Protein AF-A0A7Y5B6C2-F1 (afdb_monomer_lite)

Structure (mmCIF, N/CA/C/O backbone):
data_AF-A0A7Y5B6C2-F1
#
_entry.id   AF-A0A7Y5B6C2-F1
#
loop_
_atom_site.group_PDB
_atom_site.id
_atom_site.type_symbol
_atom_site.label_atom_id
_atom_site.label_alt_id
_atom_site.label_comp_id
_atom_site.label_asym_id
_atom_site.label_entity_id
_atom_site.label_seq_id
_atom_site.pdbx_PDB_ins_code
_atom_site.Cartn_x
_atom_site.Cartn_y
_atom_site.Cartn_z
_atom_site.occupancy
_atom_site.B_iso_or_equiv
_atom_site.auth_seq_id
_atom_site.auth_comp_id
_atom_site.auth_asym_id
_atom_site.auth_atom_id
_atom_site.pdbx_PDB_model_num
ATOM 1 N N . MET A 1 1 ? -5.531 -14.927 -23.555 1.00 46.81 1 MET A N 1
ATOM 2 C CA . MET A 1 1 ? -5.938 -14.048 -22.445 1.00 46.81 1 MET A CA 1
ATOM 3 C C . MET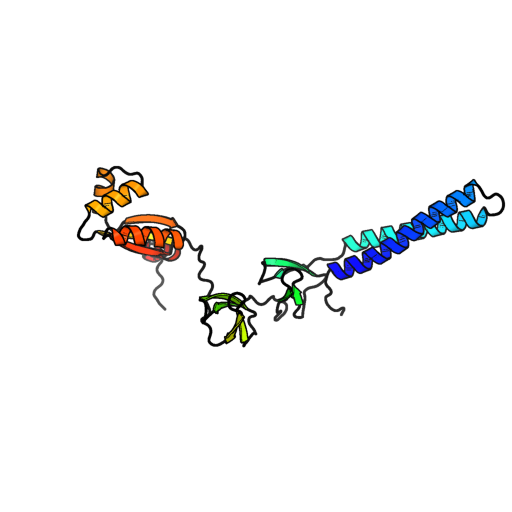 A 1 1 ? -4.711 -13.921 -21.582 1.00 46.81 1 MET A C 1
ATOM 5 O O . MET A 1 1 ? -4.338 -14.909 -20.960 1.00 46.81 1 MET A O 1
ATOM 9 N N . ASP A 1 2 ? -4.023 -12.792 -21.692 1.00 49.34 2 ASP A N 1
ATOM 10 C CA . ASP A 1 2 ? -2.792 -12.531 -20.950 1.00 49.34 2 ASP A CA 1
ATOM 11 C C . ASP A 1 2 ? -3.089 -12.562 -19.447 1.00 49.34 2 ASP A C 1
ATOM 13 O O . ASP A 1 2 ? -4.152 -12.113 -19.006 1.00 49.34 2 ASP A O 1
ATOM 17 N N . GLU A 1 3 ? -2.210 -13.190 -18.665 1.00 62.78 3 GLU A N 1
ATOM 18 C CA . GLU A 1 3 ? -2.360 -13.197 -17.211 1.00 62.78 3 GLU A CA 1
ATOM 19 C C . GLU A 1 3 ? -2.323 -11.750 -16.702 1.00 62.78 3 GLU A C 1
ATOM 21 O O . GLU A 1 3 ? -1.495 -10.974 -17.176 1.00 62.78 3 GLU A O 1
ATOM 26 N N . PRO A 1 4 ? -3.210 -11.358 -15.767 1.00 66.69 4 PRO A N 1
ATOM 27 C CA . PRO A 1 4 ? -3.235 -9.997 -15.250 1.00 66.69 4 PRO A CA 1
ATOM 28 C C . PRO A 1 4 ? -1.922 -9.719 -14.516 1.00 66.69 4 PRO A C 1
ATOM 30 O O . PRO A 1 4 ? -1.701 -10.182 -13.394 1.00 66.69 4 PRO A O 1
ATOM 33 N N . THR A 1 5 ? -1.034 -8.989 -15.176 1.00 74.62 5 THR A N 1
ATOM 34 C CA . THR A 1 5 ? 0.264 -8.596 -14.647 1.00 74.62 5 THR A CA 1
ATOM 35 C C . THR A 1 5 ? 0.172 -7.250 -13.937 1.00 74.62 5 THR A C 1
ATOM 37 O O . THR A 1 5 ? -0.689 -6.409 -14.203 1.00 74.62 5 THR A O 1
ATOM 40 N N . LYS A 1 6 ? 1.047 -7.056 -12.948 1.00 78.06 6 LYS A N 1
ATOM 41 C CA . LYS A 1 6 ? 1.148 -5.777 -12.243 1.00 78.06 6 LYS A CA 1
ATOM 42 C C . LYS A 1 6 ? 1.613 -4.709 -13.223 1.00 78.06 6 LYS A C 1
ATOM 44 O O . LYS A 1 6 ? 2.579 -4.929 -13.959 1.00 78.06 6 LYS A O 1
ATOM 49 N N . ARG A 1 7 ? 0.980 -3.535 -13.173 1.00 79.12 7 ARG A N 1
ATOM 50 C CA . ARG A 1 7 ? 1.342 -2.407 -14.038 1.00 79.12 7 ARG A CA 1
ATOM 51 C C . ARG A 1 7 ? 2.798 -1.994 -13.836 1.00 79.12 7 ARG A C 1
ATOM 53 O O . ARG A 1 7 ? 3.466 -1.675 -14.810 1.00 79.12 7 ARG A O 1
ATOM 60 N N . SER A 1 8 ? 3.300 -2.048 -12.601 1.00 78.50 8 SER A N 1
ATOM 61 C CA . SER A 1 8 ? 4.700 -1.746 -12.280 1.00 78.50 8 SER A CA 1
ATOM 62 C C . SER A 1 8 ? 5.678 -2.612 -13.077 1.00 78.50 8 SER A C 1
ATOM 64 O O . SER A 1 8 ? 6.567 -2.076 -13.728 1.00 78.50 8 SER A O 1
ATOM 66 N N . ASN A 1 9 ? 5.465 -3.929 -13.112 1.00 81.62 9 ASN A N 1
ATOM 67 C CA . ASN A 1 9 ? 6.360 -4.868 -13.792 1.00 81.62 9 ASN A CA 1
ATOM 68 C C . ASN A 1 9 ? 6.357 -4.663 -15.313 1.00 81.62 9 ASN A C 1
ATOM 70 O O . ASN A 1 9 ? 7.414 -4.661 -15.946 1.00 81.62 9 ASN A O 1
ATOM 74 N N . GLU A 1 10 ? 5.176 -4.469 -15.907 1.00 80.06 10 GLU A N 1
ATOM 75 C CA . GLU A 1 10 ? 5.065 -4.173 -17.341 1.00 80.06 10 GLU A CA 1
ATOM 76 C C . GLU A 1 10 ? 5.744 -2.845 -17.689 1.00 80.06 10 GLU A C 1
ATOM 78 O O . GLU A 1 10 ? 6.455 -2.739 -18.692 1.00 80.06 10 GLU A O 1
ATOM 83 N N . LEU A 1 11 ? 5.562 -1.835 -16.837 1.00 83.44 11 LEU A N 1
ATOM 84 C CA . LEU A 1 11 ? 6.115 -0.505 -17.039 1.00 83.44 11 LEU A CA 1
ATOM 85 C C . LEU A 1 11 ? 7.641 -0.505 -16.880 1.00 83.44 11 LEU A C 1
ATOM 87 O O . LEU A 1 11 ? 8.324 0.111 -17.694 1.00 83.44 11 LEU A O 1
ATOM 91 N N . GLU A 1 12 ? 8.195 -1.247 -15.919 1.00 85.19 12 GLU A N 1
ATOM 92 C CA . GLU A 1 12 ? 9.643 -1.449 -15.760 1.00 85.19 12 GLU A CA 1
ATOM 93 C C . GLU A 1 12 ? 10.260 -2.189 -16.955 1.00 85.19 12 GLU A C 1
ATOM 95 O O . GLU A 1 12 ? 11.306 -1.789 -17.485 1.00 85.19 12 GLU A O 1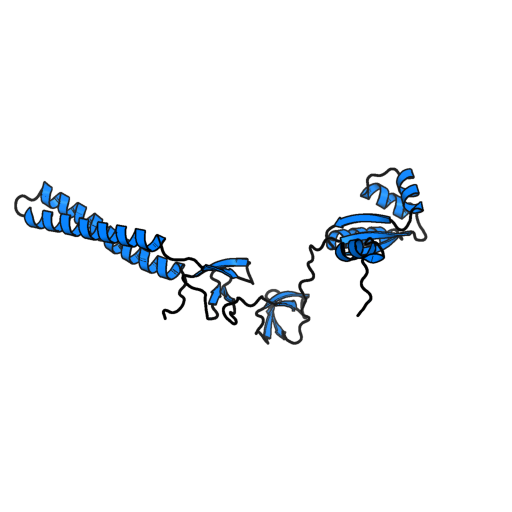
ATOM 100 N N . GLN A 1 13 ? 9.599 -3.243 -17.439 1.00 87.44 13 GLN A N 1
ATOM 101 C CA . GLN A 1 13 ? 10.078 -3.987 -18.602 1.00 87.44 13 GLN A CA 1
ATOM 102 C C . GLN A 1 13 ? 9.999 -3.147 -19.888 1.00 87.44 13 GLN A C 1
ATOM 104 O O . GLN A 1 13 ? 10.894 -3.223 -20.735 1.00 87.44 13 GLN A O 1
ATOM 109 N N . ALA A 1 14 ? 8.960 -2.325 -20.043 1.00 84.88 14 ALA A N 1
ATOM 110 C CA . ALA A 1 14 ? 8.845 -1.397 -21.163 1.00 84.88 14 ALA A CA 1
ATOM 111 C C . ALA A 1 14 ? 9.896 -0.277 -21.071 1.00 84.88 14 ALA A C 1
ATOM 113 O O . ALA A 1 14 ? 10.596 -0.006 -22.048 1.00 84.88 14 ALA A O 1
ATOM 114 N N . MET A 1 15 ? 10.066 0.329 -19.893 1.00 86.06 15 MET A N 1
ATOM 115 C CA . MET A 1 15 ? 11.025 1.414 -19.663 1.00 86.06 15 MET A CA 1
ATOM 116 C C . MET A 1 15 ? 12.469 0.967 -19.863 1.00 86.06 15 MET A C 1
ATOM 118 O O . MET A 1 15 ? 13.225 1.679 -20.517 1.00 86.06 15 MET A O 1
ATOM 122 N N . SER A 1 16 ? 12.860 -0.213 -19.374 1.00 90.56 16 SER A N 1
ATOM 123 C CA . SER A 1 16 ? 14.221 -0.733 -19.578 1.00 90.56 16 SER A CA 1
ATOM 124 C C . SER A 1 16 ? 14.557 -0.902 -21.064 1.00 90.56 16 SER A C 1
ATOM 126 O O . SER A 1 16 ? 15.624 -0.473 -21.506 1.00 90.56 16 SER A O 1
ATOM 128 N N . LYS A 1 17 ? 13.627 -1.435 -21.869 1.00 88.75 17 LYS A N 1
ATOM 129 C CA . LYS A 1 17 ? 13.795 -1.547 -23.329 1.00 88.75 17 LYS A CA 1
ATOM 130 C C . LYS A 1 17 ? 13.909 -0.176 -23.998 1.00 88.75 17 LYS A C 1
ATOM 132 O O . LYS A 1 17 ? 14.808 0.028 -24.812 1.00 88.75 17 LYS A O 1
ATOM 137 N N . ILE A 1 18 ? 13.032 0.765 -23.639 1.00 89.44 18 ILE A N 1
ATOM 138 C CA . ILE A 1 18 ? 13.048 2.137 -24.173 1.00 89.44 18 ILE A CA 1
ATOM 139 C C . ILE A 1 18 ? 14.365 2.836 -23.826 1.00 89.44 18 ILE A C 1
ATOM 141 O O . ILE A 1 18 ? 14.937 3.512 -24.677 1.00 89.44 18 ILE A O 1
ATOM 145 N N . LEU A 1 19 ? 14.877 2.648 -22.609 1.00 92.06 19 LEU A N 1
ATOM 146 C CA . LEU A 1 19 ? 16.095 3.300 -22.136 1.00 92.06 19 LEU A CA 1
ATOM 147 C C . LEU A 1 19 ? 17.343 2.755 -22.841 1.00 92.06 19 LEU A C 1
ATOM 149 O O . LEU A 1 19 ? 18.194 3.540 -23.255 1.00 92.06 19 LEU A O 1
ATOM 153 N N . VAL A 1 20 ? 17.424 1.438 -23.060 1.00 92.81 20 VAL A N 1
ATOM 154 C CA . VAL A 1 20 ? 18.526 0.822 -23.821 1.00 92.81 20 VAL A CA 1
ATOM 155 C C . VAL A 1 20 ? 18.508 1.274 -25.285 1.00 92.81 20 VAL A C 1
ATOM 157 O O . VAL A 1 20 ? 19.538 1.701 -25.808 1.00 92.81 20 VAL A O 1
ATOM 160 N N . VAL A 1 21 ? 17.344 1.235 -25.945 1.00 93.19 21 VAL A N 1
ATOM 161 C CA . VAL A 1 21 ? 17.217 1.634 -27.360 1.00 93.19 21 VAL A CA 1
ATOM 162 C C . VAL A 1 21 ? 17.415 3.142 -27.538 1.00 93.19 21 VAL A C 1
ATOM 164 O O . VAL A 1 21 ? 18.149 3.567 -28.429 1.00 93.19 21 VAL A O 1
ATOM 167 N N . GLY A 1 22 ? 16.814 3.955 -26.669 1.00 91.81 22 GLY A N 1
ATOM 168 C CA . GLY A 1 22 ? 16.938 5.411 -26.691 1.00 91.81 22 GLY A CA 1
ATOM 169 C C . GLY A 1 22 ? 18.361 5.876 -26.385 1.00 91.81 22 GLY A C 1
ATOM 170 O O . GLY A 1 22 ? 18.899 6.707 -27.115 1.00 91.81 22 GLY A O 1
ATOM 171 N N . GLY A 1 23 ? 19.007 5.294 -25.369 1.00 93.50 23 GLY A N 1
ATOM 172 C CA . GLY A 1 23 ? 20.406 5.575 -25.037 1.00 93.50 23 GLY A CA 1
ATOM 173 C C . GLY A 1 23 ? 21.361 5.209 -26.176 1.00 93.50 23 GLY A C 1
ATOM 174 O O . GLY A 1 23 ? 22.213 6.018 -26.549 1.00 93.50 23 GLY A O 1
ATOM 175 N N . GLY A 1 24 ? 21.167 4.038 -26.793 1.00 93.75 24 GLY A N 1
ATOM 176 C CA . GLY A 1 24 ? 21.910 3.635 -27.991 1.00 93.75 24 GLY A CA 1
ATOM 177 C C . GLY A 1 24 ? 21.689 4.583 -29.175 1.00 93.75 24 GLY A C 1
ATOM 178 O O . GLY A 1 24 ? 22.647 4.941 -29.861 1.00 93.75 24 GLY A O 1
ATOM 179 N N . GLY A 1 25 ? 20.455 5.052 -29.379 1.00 93.62 25 GLY A N 1
ATOM 180 C CA . GLY A 1 25 ? 20.112 6.025 -30.420 1.00 93.62 25 GLY A CA 1
ATOM 181 C C . GLY A 1 25 ? 20.806 7.377 -30.237 1.00 93.62 25 GLY A C 1
ATOM 182 O O . GLY A 1 25 ? 21.392 7.895 -31.187 1.00 93.62 25 GLY A O 1
ATOM 183 N N . VAL A 1 26 ? 20.814 7.923 -29.015 1.00 95.81 26 VAL A N 1
ATOM 184 C CA . VAL A 1 26 ? 21.513 9.183 -28.687 1.00 95.81 26 VAL A CA 1
ATOM 185 C C . VAL A 1 26 ? 23.019 9.054 -28.921 1.00 95.81 26 VAL A C 1
ATOM 187 O O . VAL A 1 26 ? 23.625 9.932 -29.537 1.00 95.81 26 VAL A O 1
ATOM 190 N N . LEU A 1 27 ? 23.623 7.948 -28.477 1.00 96.38 27 LEU A N 1
ATOM 191 C CA . LEU A 1 27 ? 25.047 7.691 -28.691 1.00 96.38 27 LEU A CA 1
ATOM 192 C C . LEU A 1 27 ? 25.375 7.557 -30.186 1.00 96.38 27 LEU A C 1
ATOM 194 O O . LEU A 1 27 ? 26.357 8.132 -30.657 1.00 96.38 27 LEU A O 1
ATOM 198 N N . GLY A 1 28 ? 24.530 6.847 -30.937 1.00 94.62 28 GLY A N 1
ATOM 199 C CA . GLY A 1 28 ? 24.652 6.703 -32.387 1.00 94.62 28 GLY A CA 1
ATOM 200 C C . GLY A 1 28 ? 24.561 8.040 -33.124 1.00 94.62 28 GLY A C 1
ATOM 201 O O . GLY A 1 28 ? 25.392 8.310 -33.990 1.00 94.62 28 GLY A O 1
ATOM 202 N N . LEU A 1 29 ? 23.623 8.913 -32.737 1.00 95.62 29 LEU A N 1
ATOM 203 C CA . LEU A 1 29 ? 23.524 10.274 -33.273 1.00 95.62 29 LEU A CA 1
ATOM 204 C C . LEU A 1 29 ? 24.780 11.097 -32.987 1.00 95.62 29 LEU A C 1
ATOM 206 O O . LEU A 1 29 ? 25.281 11.780 -33.879 1.00 95.62 29 LEU A O 1
ATOM 210 N N . PHE A 1 30 ? 25.296 11.028 -31.760 1.00 96.44 30 PHE A N 1
ATOM 211 C CA . PHE A 1 30 ? 26.480 11.780 -31.354 1.00 96.44 30 PHE A CA 1
ATOM 212 C C . PHE A 1 30 ? 27.737 11.336 -32.115 1.00 96.44 30 PHE A C 1
ATOM 214 O O . PHE A 1 30 ? 28.461 12.169 -32.665 1.00 96.44 30 PHE A O 1
ATOM 221 N N . LEU A 1 31 ? 27.971 10.023 -32.205 1.00 95.38 31 LEU A N 1
ATOM 222 C CA . LEU A 1 31 ? 29.089 9.459 -32.964 1.00 95.38 31 LEU A CA 1
ATOM 223 C C . LEU A 1 31 ? 28.940 9.722 -34.466 1.00 95.38 31 LEU A C 1
ATOM 225 O O . LEU A 1 31 ? 29.905 10.127 -35.111 1.00 95.38 31 LEU A O 1
ATOM 229 N N . GLY A 1 32 ? 27.735 9.554 -35.015 1.00 94.44 32 GLY A N 1
ATOM 230 C CA . GLY A 1 32 ? 27.438 9.869 -36.411 1.00 94.44 32 GLY A CA 1
ATOM 231 C C . GLY A 1 32 ? 27.728 11.334 -36.741 1.00 94.44 32 GLY A C 1
ATOM 232 O O . GLY A 1 32 ? 28.403 11.619 -37.728 1.00 94.44 32 GLY A O 1
ATOM 233 N N . TRP A 1 33 ? 27.307 12.261 -35.875 1.00 95.75 33 TRP A N 1
ATOM 234 C CA . TRP A 1 33 ? 27.585 13.690 -36.027 1.00 95.75 33 TRP A CA 1
ATOM 235 C C . TRP A 1 33 ? 29.088 14.008 -35.992 1.00 95.75 33 TRP A C 1
ATOM 237 O O . TRP A 1 33 ? 29.570 14.769 -36.833 1.00 95.75 33 TRP A O 1
ATOM 247 N N . LEU A 1 34 ? 29.848 13.392 -35.077 1.00 95.00 34 LEU A N 1
ATOM 248 C CA . LEU A 1 34 ? 31.309 13.535 -35.031 1.00 95.00 34 LEU A CA 1
ATOM 249 C C . LEU A 1 34 ? 31.973 13.031 -36.318 1.00 95.00 34 LEU A C 1
ATOM 251 O O . LEU A 1 34 ? 32.826 13.723 -36.874 1.00 95.00 34 LEU A O 1
ATOM 255 N N . VAL A 1 35 ? 31.567 11.862 -36.820 1.00 94.69 35 VAL A N 1
ATOM 256 C CA . VAL A 1 35 ? 32.118 11.292 -38.059 1.00 94.69 35 VAL A CA 1
ATOM 257 C C . VAL A 1 35 ? 31.812 12.184 -39.261 1.00 94.69 35 VAL A C 1
ATOM 259 O O . VAL A 1 35 ? 32.707 12.428 -40.062 1.00 94.69 35 VAL A O 1
ATOM 262 N N . VAL A 1 36 ? 30.597 12.731 -39.372 1.00 93.44 36 VAL A N 1
ATOM 263 C CA . VAL A 1 36 ? 30.242 13.659 -40.465 1.00 93.44 36 VAL A CA 1
ATOM 264 C C . VAL A 1 36 ? 31.061 14.951 -40.401 1.00 93.44 36 VAL A C 1
ATOM 266 O O . VAL A 1 36 ? 31.406 15.505 -41.441 1.00 93.44 36 VAL A O 1
ATOM 269 N N . LYS A 1 37 ? 31.379 15.441 -39.198 1.00 94.56 37 LYS A N 1
ATOM 270 C CA . LYS A 1 37 ? 32.101 16.707 -39.019 1.00 94.56 37 LYS A CA 1
ATOM 271 C C . LYS A 1 37 ? 33.615 16.588 -39.223 1.00 94.56 37 LYS A C 1
ATOM 273 O O . LYS A 1 37 ? 34.228 17.546 -39.682 1.00 94.56 37 LYS A O 1
ATOM 278 N N . TYR A 1 38 ? 34.213 15.459 -38.842 1.00 93.94 38 TYR A N 1
ATOM 279 C CA . TYR A 1 38 ? 35.673 15.288 -38.807 1.00 93.94 38 TYR A CA 1
ATOM 280 C C . TYR A 1 38 ? 36.212 14.228 -39.783 1.00 93.94 38 TYR A C 1
ATOM 282 O O . TYR A 1 38 ? 37.424 14.130 -39.953 1.00 93.94 38 TYR A O 1
ATOM 290 N N . GLY A 1 39 ? 35.353 13.417 -40.406 1.00 88.38 39 GLY A N 1
ATOM 291 C CA . GLY A 1 39 ? 35.757 12.301 -41.260 1.00 88.38 39 GLY A CA 1
ATOM 292 C C . GLY A 1 39 ? 35.474 12.535 -42.741 1.00 88.38 39 GLY A C 1
ATOM 293 O O . GLY A 1 39 ? 34.413 12.145 -43.221 1.00 88.38 39 GLY A O 1
ATOM 294 N N . ASP A 1 40 ? 36.455 13.056 -43.483 1.00 85.12 40 ASP A N 1
ATOM 295 C CA . ASP A 1 40 ? 36.354 13.242 -44.945 1.00 85.12 40 ASP A CA 1
ATOM 296 C C . ASP A 1 40 ? 36.136 11.915 -45.695 1.00 85.12 40 ASP A C 1
ATOM 298 O O . ASP A 1 40 ? 35.353 11.839 -46.636 1.00 85.12 40 ASP A O 1
ATOM 302 N N . TRP A 1 41 ? 36.783 10.830 -45.256 1.00 89.19 41 TRP A N 1
ATOM 303 C CA . TRP A 1 41 ? 36.708 9.530 -45.941 1.00 89.19 41 TRP A CA 1
ATOM 304 C C . TRP A 1 41 ? 35.474 8.691 -45.547 1.00 89.19 41 TRP A C 1
ATOM 306 O O . TRP A 1 41 ? 35.071 7.786 -46.275 1.00 89.19 41 TRP A O 1
ATOM 316 N N . PHE A 1 42 ? 34.843 8.971 -44.400 1.00 91.56 42 PHE A N 1
ATOM 317 C CA . PHE A 1 42 ? 33.774 8.132 -43.824 1.00 91.56 42 PHE A CA 1
ATOM 318 C C . PHE A 1 42 ? 32.396 8.805 -43.793 1.00 91.56 42 PHE A C 1
ATOM 320 O O . PHE A 1 42 ? 31.499 8.369 -43.065 1.00 91.56 42 PHE A O 1
ATOM 327 N N . GLN A 1 43 ? 32.191 9.834 -44.614 1.00 90.56 43 GLN A N 1
ATOM 328 C CA . GLN A 1 43 ? 30.972 10.644 -44.604 1.00 90.56 43 GLN A CA 1
ATOM 329 C C . G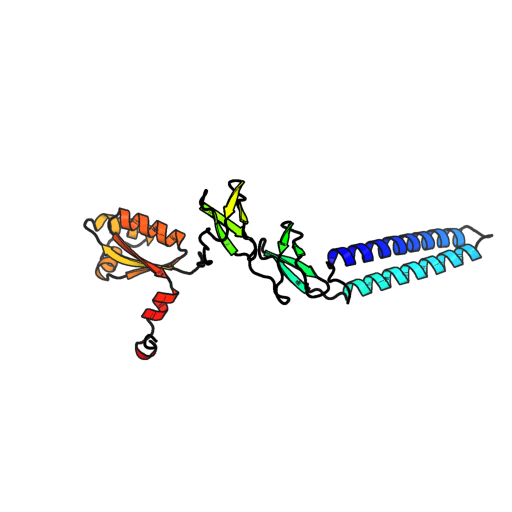LN A 1 43 ? 29.683 9.817 -44.790 1.00 90.56 43 GLN A C 1
ATOM 331 O O . GLN A 1 43 ? 28.682 10.066 -44.115 1.00 90.56 43 GLN A O 1
ATOM 336 N N . HIS A 1 44 ? 29.705 8.787 -45.645 1.00 92.94 44 HIS A N 1
ATOM 337 C CA . HIS A 1 44 ? 28.551 7.902 -45.862 1.00 92.94 44 HIS A CA 1
ATOM 338 C C . HIS A 1 44 ? 28.187 7.074 -44.620 1.00 92.94 44 HIS A C 1
ATOM 340 O O . HIS A 1 44 ? 27.007 6.916 -44.307 1.00 92.94 44 HIS A O 1
ATOM 346 N N . ILE A 1 45 ? 29.188 6.583 -43.882 1.00 93.25 45 ILE A N 1
ATOM 347 C CA . ILE A 1 45 ? 28.976 5.828 -42.637 1.00 93.25 45 ILE A CA 1
ATOM 348 C C . ILE A 1 45 ? 28.412 6.754 -41.554 1.00 93.25 45 ILE A C 1
ATOM 350 O O . ILE A 1 45 ? 27.503 6.362 -40.822 1.00 93.25 45 ILE A O 1
ATOM 354 N N . GLY A 1 46 ? 28.895 8.000 -41.497 1.00 93.06 46 GLY A N 1
ATOM 355 C CA . GLY A 1 46 ? 28.369 9.023 -40.595 1.00 93.06 46 GLY A CA 1
ATOM 356 C C . GLY A 1 46 ? 26.874 9.278 -40.805 1.00 93.06 46 GLY A C 1
ATOM 357 O O . GLY A 1 46 ? 26.103 9.227 -39.848 1.00 93.06 46 GLY A O 1
ATOM 358 N N . TRP A 1 47 ? 26.435 9.461 -42.055 1.00 94.19 47 TRP A N 1
ATOM 359 C CA . TRP A 1 47 ? 25.011 9.638 -42.372 1.00 94.19 47 TRP A CA 1
ATOM 360 C C . TRP A 1 47 ? 24.149 8.421 -42.015 1.00 94.19 47 TRP A C 1
ATOM 362 O O . TRP A 1 47 ? 23.054 8.596 -41.480 1.00 94.19 47 TRP A O 1
ATOM 372 N N . LEU A 1 48 ? 24.637 7.196 -42.246 1.00 95.31 48 LEU A N 1
ATOM 373 C CA . LEU A 1 48 ? 23.925 5.976 -41.839 1.00 95.31 48 LEU A CA 1
ATOM 374 C C . LEU A 1 48 ? 23.736 5.902 -40.318 1.00 95.31 48 LEU A C 1
ATOM 376 O O . LEU A 1 48 ? 22.647 5.564 -39.853 1.00 95.31 48 LEU A O 1
ATOM 380 N N . LEU A 1 49 ? 24.762 6.267 -39.544 1.00 94.06 49 LEU A N 1
ATOM 381 C CA . LEU A 1 49 ? 24.690 6.343 -38.081 1.00 94.06 49 LEU A CA 1
ATOM 382 C C . LEU A 1 49 ? 23.693 7.401 -37.602 1.00 94.06 49 LEU A C 1
ATOM 384 O O . LEU A 1 49 ? 22.926 7.137 -36.677 1.00 94.06 49 LEU A O 1
ATOM 388 N N . VAL A 1 50 ? 23.660 8.570 -38.247 1.00 95.12 50 VAL A N 1
ATOM 389 C CA . VAL A 1 50 ? 22.705 9.635 -37.909 1.00 95.12 50 VAL A CA 1
ATOM 390 C C . VAL A 1 50 ? 21.266 9.197 -38.199 1.00 95.12 50 VAL A C 1
ATOM 392 O O . VAL A 1 50 ? 20.389 9.347 -37.351 1.00 95.12 50 VAL A O 1
ATOM 395 N N . ILE A 1 51 ? 21.004 8.602 -39.364 1.00 95.75 51 ILE A N 1
ATOM 396 C CA . ILE A 1 51 ? 19.656 8.125 -39.711 1.00 95.75 51 ILE A CA 1
ATOM 397 C C . ILE A 1 51 ? 19.235 6.979 -38.782 1.00 95.75 51 ILE A C 1
ATOM 399 O O . ILE A 1 51 ? 18.124 6.997 -38.248 1.00 95.75 51 ILE A O 1
ATOM 403 N N . GLY A 1 52 ? 20.127 6.015 -38.537 1.00 95.12 52 GLY A N 1
ATOM 404 C CA . GLY A 1 52 ? 19.867 4.892 -37.635 1.00 95.12 52 GLY A CA 1
ATOM 405 C C . GLY A 1 52 ? 19.609 5.339 -36.194 1.00 95.12 52 GLY A C 1
ATOM 406 O O . GLY A 1 52 ? 18.636 4.905 -35.578 1.00 95.12 52 GLY A O 1
ATOM 407 N N . GLY A 1 53 ? 20.427 6.260 -35.676 1.00 94.25 53 GLY A N 1
ATOM 408 C CA . GLY A 1 53 ? 20.244 6.845 -34.348 1.00 94.25 53 GLY A CA 1
ATOM 409 C C . GLY A 1 53 ? 18.936 7.630 -34.230 1.00 94.25 53 GLY A C 1
ATOM 410 O O . GLY A 1 53 ? 18.217 7.482 -33.242 1.00 94.25 53 GLY A O 1
ATOM 411 N N . GLY A 1 54 ? 18.580 8.399 -35.264 1.00 95.88 54 GLY A N 1
ATOM 412 C CA . GLY A 1 54 ? 17.319 9.139 -35.326 1.00 95.88 54 GLY A CA 1
ATOM 413 C C . GLY A 1 54 ? 16.095 8.222 -35.332 1.00 95.88 54 GLY A C 1
ATOM 414 O O . GLY A 1 54 ? 15.151 8.452 -34.575 1.00 95.88 54 GLY A O 1
ATOM 415 N N . ALA A 1 55 ? 16.125 7.145 -36.121 1.00 95.94 55 ALA A N 1
ATOM 416 C CA . ALA A 1 55 ? 15.055 6.149 -36.154 1.00 95.94 55 ALA A CA 1
ATOM 417 C C . ALA A 1 55 ? 14.885 5.433 -34.800 1.00 95.94 55 ALA A C 1
ATOM 419 O O . ALA A 1 55 ? 13.758 5.272 -34.328 1.00 95.94 55 ALA A O 1
ATOM 420 N N . ALA A 1 56 ? 15.988 5.062 -34.140 1.00 94.06 56 ALA A N 1
ATOM 421 C CA . ALA A 1 56 ? 15.954 4.447 -32.811 1.00 94.06 56 ALA A CA 1
ATOM 422 C C . ALA A 1 56 ? 15.356 5.387 -31.748 1.00 94.06 56 ALA A C 1
ATOM 424 O O . ALA A 1 56 ? 14.553 4.956 -30.918 1.00 94.06 56 ALA A O 1
ATOM 425 N N . LEU A 1 57 ? 15.690 6.679 -31.800 1.00 93.81 57 LEU A N 1
ATOM 426 C CA . LEU A 1 57 ? 15.118 7.695 -30.913 1.00 93.81 57 LEU A CA 1
ATOM 427 C C . LEU A 1 57 ? 13.620 7.898 -31.148 1.00 93.81 57 LEU A C 1
ATOM 429 O O . LEU A 1 57 ? 12.855 7.929 -30.187 1.00 93.81 57 LEU A O 1
ATOM 433 N N . LEU A 1 58 ? 13.189 7.990 -32.409 1.00 94.88 58 LEU A N 1
ATOM 434 C CA . LEU A 1 58 ? 11.766 8.081 -32.751 1.00 94.88 58 LEU A CA 1
ATOM 435 C C . LEU A 1 58 ? 10.988 6.864 -32.240 1.00 94.88 58 LEU A C 1
ATOM 437 O O . LEU A 1 58 ? 9.909 7.027 -31.671 1.00 94.88 58 LEU A O 1
ATOM 441 N N . TYR A 1 59 ? 11.553 5.662 -32.375 1.00 93.88 59 TYR A N 1
ATOM 442 C CA . TYR A 1 59 ? 10.955 4.440 -31.838 1.00 93.88 59 TYR A CA 1
ATOM 443 C C . TYR A 1 59 ? 10.854 4.466 -30.304 1.00 93.88 59 TYR A C 1
ATOM 445 O O . TYR A 1 59 ? 9.811 4.122 -29.746 1.00 93.88 59 TYR A O 1
ATOM 453 N N . ALA A 1 60 ? 11.899 4.929 -29.611 1.00 91.06 60 ALA A N 1
ATOM 454 C CA . ALA A 1 60 ? 11.889 5.077 -28.156 1.00 91.06 60 ALA A CA 1
ATOM 455 C C . ALA A 1 60 ? 10.826 6.090 -27.682 1.00 91.06 60 ALA A C 1
ATOM 457 O O . ALA A 1 60 ? 10.095 5.815 -26.728 1.00 91.06 60 ALA A O 1
ATOM 458 N N . ILE A 1 61 ? 10.689 7.226 -28.377 1.00 92.38 61 ILE A N 1
ATOM 459 C CA . ILE A 1 61 ? 9.658 8.239 -28.095 1.00 92.38 61 ILE A CA 1
ATOM 460 C C . ILE A 1 61 ? 8.259 7.660 -28.321 1.00 92.38 61 ILE A C 1
ATOM 462 O O . ILE A 1 61 ? 7.383 7.830 -27.475 1.00 92.38 61 ILE A O 1
ATOM 466 N N . TYR A 1 62 ? 8.048 6.949 -29.429 1.00 93.94 62 TYR A N 1
ATOM 467 C CA . TYR A 1 62 ? 6.772 6.298 -29.718 1.00 93.94 62 TYR A CA 1
ATOM 468 C C . TYR A 1 62 ? 6.390 5.291 -28.621 1.00 93.94 62 TYR A C 1
ATOM 470 O O . TYR A 1 62 ? 5.280 5.352 -28.089 1.00 93.94 62 TYR A O 1
ATOM 478 N N . GLY A 1 63 ? 7.333 4.439 -28.204 1.00 89.31 63 GLY A N 1
ATOM 479 C CA . GLY A 1 63 ? 7.126 3.506 -27.095 1.00 89.31 63 GLY A CA 1
ATOM 480 C C . GLY A 1 63 ? 6.781 4.211 -25.779 1.00 89.31 63 GLY A C 1
ATOM 481 O O . GLY A 1 63 ? 5.875 3.777 -25.070 1.00 89.31 63 GLY A O 1
ATOM 482 N N . TYR A 1 64 ? 7.436 5.336 -25.476 1.00 88.88 64 TYR A N 1
ATOM 483 C CA . TYR A 1 64 ? 7.134 6.142 -24.287 1.00 88.88 64 TYR A CA 1
ATOM 484 C C . TYR A 1 64 ? 5.734 6.775 -24.329 1.00 88.88 64 TYR A C 1
ATOM 486 O O . TYR A 1 64 ? 5.061 6.885 -23.307 1.00 88.88 64 TYR A O 1
ATOM 494 N N . LEU A 1 65 ? 5.259 7.192 -25.502 1.00 90.88 65 LEU A N 1
ATOM 495 C CA . LEU A 1 65 ? 3.893 7.700 -25.634 1.00 90.88 65 LEU A CA 1
ATOM 496 C C . LEU A 1 65 ? 2.863 6.585 -25.425 1.00 90.88 65 LEU A C 1
ATOM 498 O O . LEU A 1 65 ? 1.825 6.819 -24.807 1.00 90.88 65 LEU A O 1
ATOM 502 N N . GLN A 1 66 ? 3.168 5.368 -25.872 1.00 88.25 66 GLN A N 1
ATOM 503 C CA . GLN A 1 66 ? 2.273 4.223 -25.733 1.00 88.25 66 GLN A CA 1
ATOM 504 C C . GLN A 1 66 ? 2.173 3.698 -24.290 1.00 88.25 66 GLN A C 1
ATOM 506 O O . GLN A 1 66 ? 1.117 3.206 -23.896 1.00 88.25 66 GLN A O 1
ATOM 511 N N . THR A 1 67 ? 3.200 3.869 -23.448 1.00 82.62 67 THR A N 1
ATOM 512 C CA . THR A 1 67 ? 3.094 3.502 -22.019 1.00 82.62 67 THR A CA 1
ATOM 513 C C . THR A 1 67 ? 2.104 4.381 -21.253 1.00 82.62 67 THR A C 1
ATOM 515 O O . THR A 1 67 ? 1.543 3.946 -20.245 1.00 82.62 67 THR A O 1
ATOM 518 N N . ARG A 1 68 ? 1.816 5.595 -21.741 1.00 80.06 68 ARG A N 1
ATOM 519 C CA . ARG A 1 68 ? 0.802 6.473 -21.139 1.00 80.06 68 ARG A CA 1
ATOM 520 C C . ARG A 1 68 ? -0.631 6.005 -21.375 1.00 80.06 68 ARG A C 1
ATOM 522 O O . ARG A 1 68 ? -1.500 6.386 -20.600 1.00 80.06 68 ARG A O 1
ATOM 529 N N . SER A 1 69 ? -0.889 5.195 -22.402 1.00 81.38 69 SER A N 1
ATOM 530 C CA . SER A 1 69 ? -2.240 4.705 -22.707 1.00 81.38 69 SER A CA 1
ATOM 531 C C . SER A 1 69 ? -2.575 3.364 -22.048 1.00 81.38 69 SER A C 1
ATOM 533 O O . SER A 1 69 ? -3.589 2.762 -22.393 1.00 81.38 69 SER A O 1
ATOM 535 N N . ILE A 1 70 ? -1.738 2.867 -21.133 1.00 78.88 70 ILE A N 1
ATOM 536 C CA . ILE A 1 70 ? -2.008 1.618 -20.414 1.00 78.88 70 ILE A CA 1
ATOM 537 C C . ILE A 1 70 ? -3.109 1.878 -19.368 1.00 78.88 70 ILE A C 1
ATOM 539 O O . ILE A 1 70 ? -2.906 2.728 -18.494 1.00 78.88 70 ILE A O 1
ATOM 543 N N . PRO A 1 71 ? -4.259 1.179 -19.432 1.00 79.94 71 PRO A N 1
ATOM 544 C CA . PRO A 1 71 ? -5.332 1.333 -18.456 1.00 79.94 71 PRO A CA 1
ATOM 545 C C . PRO A 1 71 ? -4.864 0.908 -17.059 1.00 79.94 71 PRO A C 1
ATOM 547 O O . PRO A 1 71 ? -4.102 -0.044 -16.909 1.00 79.94 71 PRO A O 1
ATOM 550 N N . SER A 1 72 ? -5.323 1.626 -16.033 1.00 81.50 72 SER A N 1
ATOM 551 C CA . SER A 1 72 ? -4.999 1.352 -14.632 1.00 81.50 72 SER A CA 1
ATOM 552 C C . SER A 1 72 ? -6.263 1.025 -13.847 1.00 81.50 72 SER A C 1
ATOM 554 O O . SER A 1 72 ? -7.178 1.847 -13.766 1.00 81.50 72 SER A O 1
ATOM 556 N N . PHE A 1 73 ? -6.288 -0.152 -13.233 1.00 85.19 73 PHE A N 1
ATOM 557 C CA . PHE A 1 73 ? -7.328 -0.602 -12.318 1.00 85.19 73 PHE A CA 1
ATOM 558 C C . PHE A 1 73 ? -6.748 -0.624 -10.897 1.00 85.19 73 PHE A C 1
ATOM 560 O O . PHE A 1 73 ? -5.984 -1.539 -10.575 1.00 85.19 73 PHE A O 1
ATOM 567 N N . PRO A 1 74 ? -7.044 0.388 -10.060 1.00 85.62 74 PRO A N 1
ATOM 568 C CA . PRO A 1 74 ? -6.581 0.411 -8.681 1.00 85.62 74 PRO A CA 1
ATOM 569 C C . PRO A 1 74 ? -7.376 -0.592 -7.841 1.00 85.62 74 PRO A C 1
ATOM 571 O O . PRO A 1 74 ? -8.605 -0.655 -7.909 1.00 85.62 74 PRO A O 1
ATOM 574 N N . VAL A 1 75 ? -6.662 -1.379 -7.042 1.00 88.56 75 VAL A N 1
ATOM 575 C CA . VAL A 1 75 ? -7.227 -2.344 -6.100 1.00 88.56 75 VAL A CA 1
ATOM 576 C C . VAL A 1 75 ? -6.670 -2.056 -4.711 1.00 88.56 75 VAL A C 1
ATOM 578 O O . VAL A 1 75 ? -5.464 -2.183 -4.483 1.00 88.56 75 VAL A O 1
ATOM 581 N N . THR A 1 76 ? -7.551 -1.691 -3.779 1.00 88.75 76 THR A N 1
ATOM 582 C CA . THR A 1 76 ? -7.190 -1.382 -2.391 1.00 88.75 76 THR A CA 1
ATOM 583 C C . THR A 1 76 ? -6.951 -2.659 -1.591 1.00 88.75 76 THR A C 1
ATOM 585 O O . THR A 1 76 ? -7.781 -3.571 -1.564 1.00 88.75 76 THR A O 1
ATOM 588 N N . CYS A 1 77 ? -5.808 -2.737 -0.911 1.00 89.12 77 CYS A N 1
ATOM 589 C CA . CYS A 1 77 ? -5.475 -3.872 -0.059 1.00 89.12 77 CYS A CA 1
ATOM 590 C C . CYS A 1 77 ? -6.254 -3.823 1.274 1.00 89.12 77 CYS A C 1
ATOM 592 O O . CYS A 1 77 ? -6.089 -2.860 2.022 1.00 89.12 77 CYS A O 1
ATOM 594 N N . PRO A 1 78 ? -6.997 -4.877 1.669 1.00 87.56 78 PRO A N 1
ATOM 595 C CA . PRO A 1 78 ? -7.811 -4.877 2.894 1.00 87.56 78 PRO A CA 1
ATOM 596 C C . PRO A 1 78 ? -6.982 -4.944 4.190 1.00 87.56 78 PRO A C 1
ATOM 598 O O . PRO A 1 78 ? -7.511 -4.808 5.293 1.00 87.56 78 PRO A O 1
ATOM 601 N N . TYR A 1 79 ? -5.673 -5.194 4.085 1.00 87.62 79 TYR A N 1
ATOM 602 C CA . TYR A 1 79 ? -4.787 -5.288 5.244 1.00 87.62 79 TYR A CA 1
ATOM 603 C C . TYR A 1 79 ? -4.133 -3.947 5.584 1.00 87.62 79 TYR A C 1
ATOM 605 O O . TYR A 1 79 ? -4.177 -3.540 6.746 1.00 87.62 79 TYR A O 1
ATOM 613 N N . CYS A 1 80 ? -3.533 -3.281 4.589 1.00 86.88 80 CYS A N 1
ATOM 614 C C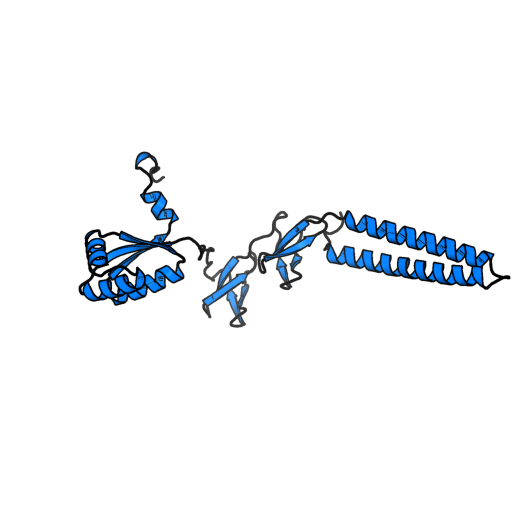A . CYS A 1 80 ? -2.776 -2.035 4.762 1.00 86.88 80 CYS A CA 1
ATOM 615 C C . CYS A 1 80 ? -3.471 -0.786 4.201 1.00 86.88 80 CYS A C 1
ATOM 617 O O . CYS A 1 80 ? -2.960 0.310 4.410 1.00 86.88 80 CYS A O 1
ATOM 619 N N . ASN A 1 81 ? -4.613 -0.934 3.519 1.00 87.56 81 ASN A N 1
ATOM 620 C CA . ASN A 1 81 ? -5.354 0.142 2.849 1.00 87.56 81 ASN A CA 1
ATOM 621 C C . ASN A 1 81 ? -4.533 0.928 1.811 1.00 87.56 81 ASN A C 1
ATOM 623 O O . ASN A 1 81 ? -4.848 2.077 1.525 1.00 87.56 81 ASN A O 1
ATOM 627 N N . GLN A 1 82 ? -3.478 0.323 1.262 1.00 88.00 82 GLN A N 1
ATOM 628 C CA . GLN A 1 82 ? -2.716 0.899 0.155 1.00 88.00 82 GLN A CA 1
ATOM 629 C C . GLN A 1 82 ? -3.191 0.312 -1.174 1.00 88.00 82 GLN A C 1
ATOM 631 O O . GLN A 1 82 ? -3.575 -0.863 -1.241 1.00 88.00 82 GLN A O 1
ATOM 636 N N . ASP A 1 83 ? -3.169 1.138 -2.214 1.00 86.75 83 ASP A N 1
ATOM 637 C CA . ASP A 1 83 ? -3.660 0.783 -3.539 1.00 86.75 83 ASP A CA 1
ATOM 638 C C . ASP A 1 83 ? -2.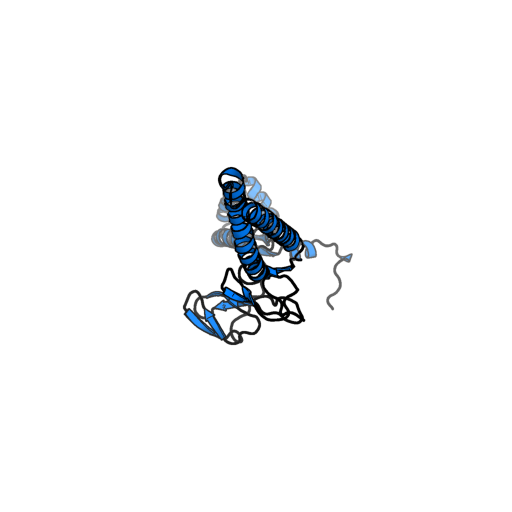569 0.116 -4.373 1.00 86.75 83 ASP A C 1
ATOM 640 O O . ASP A 1 83 ? -1.415 0.534 -4.395 1.00 86.75 83 ASP A O 1
ATOM 644 N N . THR A 1 84 ? -2.960 -0.935 -5.085 1.00 86.50 84 THR A N 1
ATOM 645 C CA . THR A 1 84 ? -2.115 -1.639 -6.053 1.00 86.50 84 THR A CA 1
ATOM 646 C C . THR A 1 84 ? -2.735 -1.507 -7.436 1.00 86.50 84 THR A C 1
ATOM 648 O O . THR A 1 84 ? -3.920 -1.780 -7.615 1.00 86.50 84 THR A O 1
ATOM 651 N N . GLU A 1 85 ? -1.955 -1.048 -8.414 1.00 86.19 85 GLU A N 1
ATOM 652 C CA . GLU A 1 85 ? -2.446 -0.788 -9.770 1.00 86.19 85 GLU A CA 1
ATOM 653 C C . GLU A 1 85 ? -2.192 -1.974 -10.709 1.00 86.19 85 GLU A C 1
ATOM 655 O O . GLU A 1 85 ? -1.053 -2.411 -10.912 1.00 86.19 85 GLU A O 1
ATOM 660 N N . PHE A 1 86 ? -3.258 -2.452 -11.348 1.00 85.56 86 PHE A N 1
ATOM 661 C CA . PHE A 1 86 ? -3.210 -3.526 -12.340 1.00 85.56 86 PHE A CA 1
ATOM 662 C C . PHE A 1 86 ? -3.603 -3.031 -13.732 1.00 85.56 86 PHE A C 1
ATOM 664 O O . PHE A 1 86 ? -4.345 -2.059 -13.867 1.00 85.56 86 PHE A O 1
ATOM 671 N N . THR A 1 87 ? -3.123 -3.709 -14.774 1.00 83.75 87 THR A N 1
ATOM 672 C CA . THR A 1 87 ? -3.484 -3.412 -16.174 1.00 83.75 87 THR A CA 1
ATOM 673 C C . THR A 1 87 ? -4.845 -3.984 -16.570 1.00 83.75 87 THR A C 1
ATOM 675 O O . THR A 1 87 ? -5.495 -3.486 -17.488 1.00 83.75 87 THR A O 1
ATOM 678 N N . ALA A 1 88 ? -5.325 -4.980 -15.824 1.00 82.94 88 ALA A N 1
ATOM 679 C CA . ALA A 1 88 ? -6.647 -5.579 -15.950 1.00 82.94 88 ALA A CA 1
ATOM 680 C C . ALA A 1 88 ? -7.182 -6.003 -14.567 1.00 82.94 88 ALA A C 1
ATOM 682 O O . ALA A 1 88 ? -6.391 -6.160 -13.633 1.00 82.94 88 ALA A O 1
ATOM 683 N N . PRO A 1 89 ? -8.501 -6.227 -14.411 1.00 82.62 89 PRO A N 1
ATOM 684 C CA . PRO A 1 89 ? -9.066 -6.743 -13.168 1.00 82.62 89 PRO A CA 1
ATOM 685 C C . PRO A 1 89 ? -8.409 -8.079 -12.778 1.00 82.62 89 PRO A C 1
ATOM 687 O O . PRO A 1 89 ? -8.426 -9.021 -13.578 1.00 82.62 89 PRO A O 1
ATOM 690 N N . PRO A 1 90 ? -7.828 -8.196 -11.572 1.00 83.31 90 PRO A N 1
ATOM 691 C CA . PRO A 1 90 ? -7.166 -9.425 -11.165 1.00 83.31 90 PRO A CA 1
ATOM 692 C C . PRO A 1 90 ? -8.197 -10.535 -10.916 1.00 83.31 90 PRO A C 1
ATOM 694 O O . PRO A 1 90 ? -9.178 -10.358 -10.199 1.00 83.31 90 PRO A O 1
ATOM 697 N N . VAL A 1 91 ? -7.975 -11.699 -11.533 1.00 84.88 91 VAL A N 1
ATOM 698 C CA . VAL A 1 91 ? -8.869 -12.876 -11.443 1.00 84.88 91 VAL A CA 1
ATOM 699 C C . VAL A 1 91 ? -8.380 -13.880 -10.390 1.00 84.88 91 VAL A C 1
ATOM 701 O O . VAL A 1 91 ? -9.119 -14.771 -9.979 1.00 84.88 91 VAL A O 1
ATOM 704 N N . ARG A 1 92 ? -7.124 -13.752 -9.951 1.00 85.25 92 ARG A N 1
ATOM 705 C CA . ARG A 1 92 ? -6.456 -14.653 -9.005 1.00 85.25 92 ARG A CA 1
ATOM 706 C C . ARG A 1 92 ? -5.931 -13.874 -7.805 1.00 85.25 92 ARG A C 1
ATOM 708 O O . ARG A 1 92 ? -5.698 -12.672 -7.896 1.00 85.25 92 ARG A O 1
ATOM 715 N N . ASP A 1 93 ? -5.713 -14.593 -6.711 1.00 88.81 93 ASP A N 1
ATOM 716 C CA . ASP A 1 93 ? -5.082 -14.066 -5.503 1.00 88.81 93 ASP A CA 1
ATOM 717 C C . ASP A 1 93 ? -3.714 -13.446 -5.838 1.00 88.81 93 ASP A C 1
ATOM 719 O O . ASP A 1 93 ? -2.944 -13.999 -6.630 1.00 88.81 93 ASP A O 1
ATOM 723 N N . PHE A 1 94 ? -3.398 -12.303 -5.229 1.00 88.94 94 PHE A N 1
ATOM 724 C CA . PHE A 1 94 ? -2.134 -11.598 -5.446 1.00 88.94 94 PHE A CA 1
ATOM 725 C C . PHE A 1 94 ? -1.502 -11.184 -4.120 1.00 88.94 94 PHE A C 1
ATOM 727 O O . PHE A 1 94 ? -2.184 -10.968 -3.122 1.00 88.94 94 PHE A O 1
ATOM 734 N N . ALA A 1 95 ? -0.178 -11.053 -4.096 1.00 88.38 95 ALA A N 1
ATOM 735 C CA . ALA A 1 95 ? 0.527 -10.486 -2.953 1.00 88.38 95 ALA A CA 1
ATOM 736 C C . ALA A 1 95 ? 0.574 -8.957 -3.071 1.00 88.38 95 ALA A C 1
ATOM 738 O O . ALA A 1 95 ? 0.997 -8.422 -4.103 1.00 88.38 95 ALA A O 1
ATOM 739 N N . CYS A 1 96 ? 0.145 -8.260 -2.018 1.00 88.19 96 CYS A N 1
ATOM 740 C CA . CYS A 1 96 ? 0.262 -6.807 -1.925 1.00 88.19 96 CYS A CA 1
ATOM 741 C C . CYS A 1 96 ? 1.740 -6.396 -1.825 1.00 88.19 96 CYS A C 1
ATOM 743 O O . CYS A 1 96 ? 2.462 -6.953 -1.004 1.00 88.19 96 CYS A O 1
ATOM 745 N N . ASP A 1 97 ? 2.175 -5.400 -2.599 1.00 85.25 97 ASP A N 1
ATOM 746 C CA . ASP A 1 97 ? 3.581 -4.952 -2.619 1.00 85.25 97 ASP A CA 1
ATOM 747 C C . ASP A 1 97 ? 4.018 -4.241 -1.334 1.00 85.25 97 ASP A C 1
ATOM 749 O O . ASP A 1 97 ? 5.197 -4.217 -0.996 1.00 85.25 97 ASP A O 1
ATOM 753 N N . HIS A 1 98 ? 3.066 -3.687 -0.586 1.00 87.38 98 HIS A N 1
ATOM 754 C CA . HIS A 1 98 ? 3.364 -2.881 0.593 1.00 87.38 98 HIS A CA 1
ATOM 755 C C . HIS A 1 98 ? 3.457 -3.698 1.876 1.00 87.38 98 HIS A C 1
ATOM 757 O O . HIS A 1 98 ? 4.338 -3.472 2.699 1.00 87.38 98 HIS A O 1
ATOM 763 N N . CYS A 1 99 ? 2.541 -4.651 2.063 1.00 87.19 99 CYS A N 1
ATOM 764 C CA . CYS A 1 99 ? 2.491 -5.469 3.275 1.00 87.19 99 CYS A CA 1
ATOM 765 C C . CYS A 1 99 ? 2.864 -6.934 3.041 1.00 87.19 99 CYS A C 1
ATOM 767 O O . CYS A 1 99 ? 2.839 -7.711 3.992 1.00 87.19 99 CYS A O 1
ATOM 769 N N . MET A 1 100 ? 3.143 -7.335 1.793 1.00 87.50 100 MET A N 1
ATOM 770 C CA . MET A 1 100 ? 3.491 -8.708 1.395 1.00 87.50 100 MET A CA 1
ATOM 771 C C . MET A 1 100 ? 2.447 -9.770 1.785 1.00 87.50 100 MET A C 1
ATOM 773 O O . MET A 1 100 ? 2.709 -10.970 1.721 1.00 87.50 100 MET A O 1
ATOM 777 N N . LYS A 1 101 ? 1.234 -9.346 2.163 1.00 86.19 101 LYS A N 1
ATOM 778 C CA . LYS A 1 101 ? 0.125 -10.247 2.495 1.00 86.19 101 LYS A CA 1
ATOM 779 C C . LYS A 1 101 ? -0.601 -10.663 1.223 1.00 86.19 101 LYS A C 1
ATOM 781 O O . LYS A 1 101 ? -0.799 -9.854 0.314 1.00 86.19 101 LYS A O 1
ATOM 786 N N . LEU A 1 102 ? -1.022 -11.925 1.193 1.00 87.75 102 LEU A N 1
ATOM 787 C CA . LEU A 1 102 ? -1.830 -12.473 0.113 1.00 87.75 102 LEU A CA 1
ATOM 788 C C . LEU A 1 102 ? -3.264 -11.929 0.217 1.00 87.75 102 LEU A C 1
ATOM 790 O O . LEU A 1 102 ? -3.991 -12.205 1.179 1.00 87.75 102 LEU A O 1
ATOM 794 N N . VAL A 1 103 ? -3.655 -11.140 -0.776 1.00 89.75 103 VAL A N 1
ATOM 795 C CA . VAL A 1 103 ? -5.009 -10.631 -0.971 1.00 89.75 103 VAL A CA 1
ATOM 796 C C . VAL A 1 103 ? -5.782 -11.653 -1.792 1.00 89.75 103 VAL A C 1
ATOM 798 O O . VAL A 1 103 ? -5.339 -12.073 -2.860 1.00 89.75 103 VAL A O 1
ATOM 801 N N . GLN A 1 104 ? -6.925 -12.075 -1.260 1.00 87.94 104 GLN A N 1
ATOM 802 C CA . GLN A 1 104 ? -7.755 -13.104 -1.874 1.00 87.94 104 GLN A CA 1
ATOM 803 C C . GLN A 1 104 ? -8.835 -12.469 -2.739 1.00 87.94 104 GLN A C 1
ATOM 805 O O . GLN A 1 104 ? -9.458 -11.483 -2.331 1.00 87.94 104 GLN A O 1
ATOM 810 N N . ILE A 1 105 ? -9.063 -13.056 -3.911 1.00 88.69 105 ILE A N 1
ATOM 811 C CA . ILE A 1 105 ? -10.084 -12.606 -4.853 1.00 88.69 105 ILE A CA 1
ATOM 812 C C . ILE A 1 105 ? -11.120 -13.710 -5.044 1.00 88.69 105 ILE A C 1
ATOM 814 O O . ILE A 1 105 ? -10.799 -14.854 -5.368 1.00 88.69 105 ILE A O 1
ATOM 818 N N . GLU A 1 106 ? -12.389 -13.350 -4.876 1.00 83.88 106 GLU A N 1
ATOM 819 C CA . GLU A 1 106 ? -13.532 -14.215 -5.157 1.00 83.88 106 GLU A CA 1
ATOM 820 C C . GLU A 1 106 ? -14.453 -13.530 -6.160 1.00 83.88 106 GLU A C 1
ATOM 822 O O . GLU A 1 106 ? -14.923 -12.417 -5.936 1.00 83.88 106 GLU A O 1
ATOM 827 N N . ASN A 1 107 ? -14.711 -14.196 -7.290 1.00 80.50 107 ASN A N 1
ATOM 828 C CA . ASN A 1 107 ? -15.580 -13.688 -8.358 1.00 80.50 107 ASN A CA 1
ATOM 829 C C . ASN A 1 107 ? -15.184 -12.283 -8.861 1.00 80.50 107 ASN A C 1
ATOM 831 O O . ASN A 1 107 ? -16.044 -11.451 -9.144 1.00 80.50 107 ASN A O 1
ATOM 835 N N . GLY A 1 108 ? -13.877 -12.003 -8.930 1.00 78.44 108 GLY A N 1
ATOM 836 C CA . GLY A 1 108 ? -13.346 -10.703 -9.353 1.00 78.44 108 GLY A CA 1
ATOM 837 C C . GLY A 1 108 ? -13.498 -9.580 -8.320 1.00 78.44 108 GLY A C 1
ATOM 838 O O . GLY A 1 108 ? -13.237 -8.425 -8.646 1.00 78.44 108 GLY A O 1
ATOM 839 N N . LYS A 1 109 ? -13.913 -9.890 -7.084 1.00 83.12 109 LYS A N 1
ATOM 840 C CA . LYS A 1 109 ? -13.954 -8.942 -5.965 1.00 83.12 109 LYS A CA 1
ATOM 841 C C . LYS A 1 109 ? -12.926 -9.314 -4.906 1.00 83.12 109 LYS A C 1
ATOM 843 O O . LYS A 1 109 ? -12.705 -10.490 -4.621 1.00 83.12 109 LYS A O 1
ATOM 848 N N . VAL A 1 110 ? -12.319 -8.294 -4.311 1.00 85.81 110 VAL A N 1
ATOM 849 C CA . VAL A 1 110 ? -11.426 -8.458 -3.163 1.00 85.81 110 VAL A CA 1
ATOM 850 C C . VAL A 1 110 ? -12.245 -8.913 -1.962 1.00 85.81 110 VAL A C 1
ATOM 852 O O . VAL A 1 110 ? -13.277 -8.320 -1.650 1.00 85.81 110 VAL A O 1
ATOM 855 N N . VAL A 1 111 ? -11.793 -9.976 -1.304 1.00 86.25 111 VAL A N 1
ATOM 856 C CA . VAL A 1 111 ? -12.419 -10.467 -0.076 1.00 86.25 111 VAL A CA 1
ATOM 857 C C . VAL A 1 111 ? -11.856 -9.699 1.115 1.00 86.25 111 VAL A C 1
ATOM 859 O O . VAL A 1 111 ? -10.641 -9.671 1.323 1.00 86.25 111 VAL A O 1
ATOM 862 N N . ASP A 1 112 ? -12.740 -9.111 1.921 1.00 83.00 112 ASP A N 1
ATOM 863 C CA . ASP A 1 112 ? -12.341 -8.359 3.109 1.00 83.00 112 ASP A CA 1
ATOM 864 C C . ASP A 1 112 ? -11.655 -9.241 4.161 1.00 83.00 112 ASP A C 1
ATOM 866 O O . ASP A 1 112 ? -12.021 -10.398 4.411 1.00 83.00 112 ASP A O 1
ATOM 870 N N . ALA A 1 113 ? -10.650 -8.663 4.819 1.00 85.19 113 ALA A N 1
ATOM 871 C CA . ALA A 1 113 ? -9.957 -9.305 5.923 1.00 85.19 113 ALA A CA 1
ATOM 872 C C . ALA A 1 113 ? -10.864 -9.354 7.163 1.00 85.19 113 ALA A C 1
ATOM 874 O O . ALA A 1 113 ? -11.460 -8.356 7.570 1.00 85.19 113 ALA A O 1
ATOM 875 N N . LYS A 1 114 ? -10.930 -10.516 7.817 1.00 86.25 114 LYS A N 1
ATOM 876 C CA . LYS A 1 114 ? -11.658 -10.671 9.080 1.00 86.25 114 LYS A CA 1
ATOM 877 C C . LYS A 1 114 ? -10.806 -10.123 10.218 1.00 86.25 114 LYS A C 1
ATOM 879 O O . LYS A 1 114 ? -9.631 -10.469 10.335 1.00 86.25 114 LYS A O 1
ATOM 884 N N . GLN A 1 115 ? -11.415 -9.314 11.079 1.00 86.12 115 GLN A N 1
ATOM 885 C CA . GLN A 1 115 ? -10.805 -8.898 12.337 1.00 86.12 115 GLN A CA 1
ATOM 886 C C . GLN A 1 115 ? -11.170 -9.895 13.436 1.00 86.12 115 GLN A C 1
ATOM 888 O O . GLN A 1 115 ? -12.345 -10.133 13.731 1.00 86.12 115 GLN A O 1
ATOM 893 N N . ILE A 1 116 ? -10.154 -10.514 14.026 1.00 88.25 116 ILE A N 1
ATOM 894 C CA . ILE A 1 116 ? -10.324 -11.428 15.153 1.00 88.25 116 ILE A CA 1
ATOM 895 C C . ILE A 1 116 ? -9.472 -10.968 16.327 1.00 88.25 116 ILE A C 1
ATOM 897 O O . ILE A 1 116 ? -8.371 -10.446 16.150 1.00 88.25 116 ILE A O 1
ATOM 901 N N . LYS A 1 117 ? -9.977 -11.185 17.539 1.00 87.75 117 LYS A N 1
ATOM 902 C CA . LYS A 1 117 ? -9.209 -10.939 18.757 1.00 87.75 117 LYS A CA 1
ATOM 903 C C . LYS A 1 117 ? -8.373 -12.174 19.082 1.00 87.75 117 LYS A C 1
ATOM 905 O O . LYS A 1 117 ? -8.904 -13.285 19.141 1.00 87.75 117 LYS A O 1
ATOM 910 N N . CYS A 1 118 ? -7.073 -11.995 19.307 1.00 87.56 118 CYS A N 1
ATOM 911 C CA . CYS A 1 118 ? -6.196 -13.088 19.710 1.00 87.56 118 CYS A CA 1
ATOM 912 C C . CYS A 1 118 ? -6.656 -13.647 21.073 1.00 87.56 118 CYS A C 1
ATOM 914 O O . CYS A 1 118 ? -6.724 -12.883 22.038 1.00 87.56 118 CYS A O 1
ATOM 916 N N . PRO A 1 119 ? -6.907 -14.962 21.209 1.00 85.56 119 PRO A N 1
ATOM 917 C CA . PRO A 1 119 ? -7.366 -15.543 22.472 1.00 85.56 119 PRO A CA 1
ATOM 918 C C . PRO A 1 119 ? -6.297 -15.515 23.574 1.00 85.56 119 PRO A C 1
ATOM 920 O O . PRO A 1 119 ? -6.633 -15.597 24.748 1.00 85.56 119 PRO A O 1
ATOM 923 N N . ASN A 1 120 ? -5.015 -15.405 23.208 1.00 87.81 120 ASN A N 1
ATOM 924 C CA . ASN A 1 120 ? -3.911 -15.461 24.165 1.00 87.81 120 ASN A CA 1
ATOM 925 C C . ASN A 1 120 ? -3.507 -14.081 24.708 1.00 87.81 120 ASN A C 1
ATOM 927 O O . ASN A 1 120 ? -3.255 -13.947 25.896 1.00 87.81 120 ASN A O 1
ATOM 931 N N . CYS A 1 121 ? -3.414 -13.063 23.845 1.00 88.50 121 CYS A N 1
ATOM 932 C CA . CYS A 1 121 ? -2.951 -11.721 24.236 1.00 88.50 121 CYS A CA 1
ATOM 933 C C . CYS A 1 121 ? -4.008 -10.622 24.073 1.00 88.50 121 CYS A C 1
ATOM 935 O O . CYS A 1 121 ? -3.801 -9.503 24.525 1.00 88.50 121 CYS A O 1
ATOM 937 N N . GLY A 1 122 ? -5.137 -10.913 23.423 1.00 85.38 122 GLY A N 1
ATOM 938 C CA . GLY A 1 122 ? -6.202 -9.940 23.209 1.00 85.38 122 GLY A CA 1
ATOM 939 C C . GLY A 1 122 ? -5.941 -8.898 22.117 1.00 85.38 122 GLY A C 1
ATOM 940 O O . GLY A 1 122 ? -6.801 -8.039 21.937 1.00 85.38 122 GLY A O 1
ATOM 941 N N . SER A 1 123 ? -4.820 -8.959 21.385 1.00 87.50 123 SER A N 1
ATOM 942 C CA . SER A 1 123 ? -4.558 -8.044 20.265 1.00 87.50 123 SER A CA 1
ATOM 943 C C . SER A 1 123 ? -5.500 -8.302 19.085 1.00 87.50 123 SER A C 1
ATOM 945 O O . SER A 1 123 ? -5.978 -9.422 18.876 1.00 87.50 123 SER A O 1
ATOM 947 N N . MET A 1 124 ? -5.786 -7.249 18.320 1.00 86.88 124 MET A N 1
ATOM 948 C CA . MET A 1 124 ? -6.635 -7.309 17.131 1.00 86.88 124 MET A CA 1
ATOM 949 C C . MET A 1 124 ? -5.803 -7.738 15.926 1.00 86.88 124 MET A C 1
ATOM 951 O O . MET A 1 124 ? -4.782 -7.128 15.625 1.00 86.88 124 MET A O 1
ATOM 955 N N . GLN A 1 125 ? -6.238 -8.787 15.236 1.00 87.81 125 GLN A N 1
ATOM 956 C CA . GLN A 1 125 ? -5.517 -9.381 14.114 1.00 87.81 125 GLN A CA 1
ATOM 957 C C . GLN A 1 125 ? -6.399 -9.371 12.865 1.00 87.81 125 GLN A C 1
ATOM 959 O O . GLN A 1 125 ? -7.561 -9.782 12.913 1.00 87.81 125 GLN A O 1
ATOM 964 N N . ARG A 1 126 ? -5.845 -8.901 11.740 1.00 87.44 126 ARG A N 1
ATOM 965 C CA . ARG A 1 126 ? -6.495 -8.924 10.418 1.00 87.44 126 ARG A CA 1
ATOM 966 C C . ARG A 1 126 ? -6.016 -10.143 9.645 1.00 87.44 126 ARG A C 1
ATOM 968 O O . ARG A 1 126 ? -4.854 -10.198 9.242 1.00 87.44 126 ARG A O 1
ATOM 975 N N . ILE A 1 127 ? -6.909 -11.102 9.430 1.00 87.12 127 ILE A N 1
ATOM 976 C CA . ILE A 1 127 ? -6.589 -12.390 8.805 1.00 87.12 127 ILE A CA 1
ATOM 977 C C . ILE A 1 127 ? -7.460 -12.600 7.567 1.00 87.12 127 ILE A C 1
ATOM 979 O O . ILE A 1 127 ? -8.583 -12.097 7.490 1.00 87.12 127 ILE A O 1
ATOM 983 N N . SER A 1 128 ? -6.940 -13.342 6.589 1.00 84.88 128 SER A N 1
ATOM 984 C CA . SER A 1 128 ? -7.692 -13.711 5.393 1.00 84.88 128 SER A CA 1
ATOM 985 C C . SER A 1 128 ? -8.972 -14.470 5.744 1.00 84.88 128 SER A C 1
ATOM 987 O O . SER A 1 128 ? -9.031 -15.254 6.696 1.00 84.88 128 SER A O 1
ATOM 989 N N . ALA A 1 129 ? -10.025 -14.254 4.958 1.00 80.19 129 ALA A N 1
ATOM 990 C CA . ALA A 1 129 ? -11.317 -14.871 5.219 1.00 80.19 129 ALA A CA 1
ATOM 991 C C . ALA A 1 129 ? -11.290 -16.408 5.125 1.00 80.19 129 ALA A C 1
ATOM 993 O O . ALA A 1 129 ? -12.115 -17.045 5.795 1.00 80.19 129 ALA A O 1
ATOM 994 N N . ARG A 1 130 ? -10.366 -16.976 4.331 1.00 81.50 130 ARG A N 1
ATOM 995 C CA . ARG A 1 130 ? -10.184 -18.425 4.128 1.00 81.50 130 ARG A CA 1
ATOM 996 C C . ARG A 1 130 ? -9.236 -19.100 5.126 1.00 81.50 130 ARG A C 1
ATOM 998 O O . ARG A 1 130 ? -9.205 -20.327 5.159 1.00 81.50 130 ARG A O 1
ATOM 1005 N N . ALA A 1 131 ? -8.451 -18.361 5.912 1.00 82.12 131 ALA A N 1
ATOM 1006 C CA . ALA A 1 131 ? -7.513 -18.992 6.839 1.00 82.12 131 ALA A CA 1
ATOM 1007 C C . ALA A 1 131 ? -8.249 -19.727 7.969 1.00 82.12 131 ALA A C 1
ATOM 1009 O O . ALA A 1 131 ? -9.125 -19.170 8.633 1.00 82.12 131 ALA A O 1
ATOM 1010 N N . THR A 1 132 ? -7.865 -20.980 8.203 1.00 84.94 132 THR A N 1
ATOM 1011 C CA . THR A 1 132 ? -8.321 -21.799 9.337 1.00 84.94 132 THR A CA 1
ATOM 1012 C C . THR A 1 132 ? -7.420 -21.612 10.556 1.00 84.94 132 THR A C 1
ATOM 1014 O O . THR A 1 132 ? -7.899 -21.578 11.692 1.00 84.94 132 THR A O 1
ATOM 1017 N N . THR A 1 133 ? -6.125 -21.422 10.321 1.00 87.00 133 THR A N 1
ATOM 1018 C CA . THR A 1 133 ? -5.108 -21.118 11.328 1.00 87.00 133 THR A CA 1
ATOM 1019 C C . THR A 1 133 ? -4.404 -19.814 10.973 1.00 87.00 133 THR A C 1
ATOM 1021 O O . THR A 1 133 ? -4.232 -19.468 9.804 1.00 87.00 133 THR A O 1
ATOM 1024 N N . GLY A 1 134 ? -4.043 -19.048 11.995 1.00 87.44 134 GLY A N 1
ATOM 1025 C CA . GLY A 1 134 ? -3.271 -17.821 11.856 1.00 87.44 134 GLY A CA 1
ATOM 1026 C C . GLY A 1 134 ? -2.251 -17.716 12.977 1.00 87.44 134 GLY A C 1
ATOM 1027 O O . GLY A 1 134 ? -2.396 -18.357 14.015 1.00 87.44 134 GLY A O 1
ATOM 1028 N N . ILE A 1 135 ? -1.221 -16.906 12.779 1.00 90.19 135 ILE A N 1
ATOM 1029 C CA . ILE A 1 135 ? -0.207 -16.627 13.798 1.00 90.19 135 ILE A CA 1
ATOM 1030 C C . ILE A 1 135 ? -0.409 -15.189 14.257 1.00 90.19 135 ILE A C 1
ATOM 1032 O O . ILE A 1 135 ? -0.636 -14.300 13.438 1.00 90.19 135 ILE A O 1
ATOM 1036 N N . CYS A 1 136 ? -0.408 -14.965 15.569 1.00 90.50 136 CYS A N 1
ATOM 1037 C CA . CYS A 1 136 ? -0.570 -13.624 16.121 1.00 90.50 136 CYS A CA 1
ATOM 1038 C C . CYS A 1 136 ? 0.715 -12.823 15.923 1.00 90.50 136 CYS A C 1
ATOM 1040 O O . CYS A 1 136 ? 1.760 -13.261 16.391 1.00 90.50 136 CYS A O 1
ATOM 1042 N N . GLU A 1 137 ? 0.636 -11.646 15.304 1.00 88.38 137 GLU A N 1
ATOM 1043 C CA . GLU A 1 137 ? 1.811 -10.793 15.060 1.00 88.38 137 GLU A CA 1
ATOM 1044 C C . GLU A 1 137 ? 2.450 -10.278 16.363 1.00 88.38 137 GLU A C 1
ATOM 1046 O O . GLU A 1 137 ? 3.655 -10.066 16.413 1.00 88.38 137 GLU A O 1
ATOM 1051 N N . GLU A 1 138 ? 1.666 -10.154 17.441 1.00 91.88 138 GLU A N 1
ATOM 1052 C CA . GLU A 1 138 ? 2.141 -9.598 18.716 1.00 91.88 138 GLU A CA 1
ATOM 1053 C C . GLU A 1 138 ? 2.800 -10.647 19.622 1.00 91.88 138 GLU A C 1
ATOM 1055 O O . GLU A 1 138 ? 3.852 -10.422 20.211 1.00 91.88 138 GLU A O 1
ATOM 1060 N N . CYS A 1 139 ? 2.159 -11.812 19.777 1.00 91.00 139 CYS A N 1
ATOM 1061 C CA . CYS A 1 139 ? 2.604 -12.847 20.720 1.00 91.00 139 CYS A CA 1
ATOM 1062 C C . CYS A 1 139 ? 3.175 -14.097 20.042 1.00 91.00 139 CYS A C 1
ATOM 1064 O O . CYS A 1 139 ? 3.556 -15.041 20.734 1.00 91.00 139 CYS A O 1
ATOM 1066 N N . ASN A 1 140 ? 3.206 -14.112 18.707 1.00 92.75 140 ASN A N 1
ATOM 1067 C CA . ASN A 1 140 ? 3.753 -15.170 17.861 1.00 92.75 140 ASN A CA 1
ATOM 1068 C C . ASN A 1 140 ? 3.232 -16.584 18.179 1.00 92.75 140 ASN A C 1
ATOM 1070 O O . ASN A 1 140 ? 3.934 -17.579 18.009 1.00 92.75 140 ASN A O 1
ATOM 1074 N N . ARG A 1 141 ? 1.991 -16.681 18.673 1.00 89.56 141 ARG A N 1
ATOM 1075 C CA . ARG A 1 141 ? 1.307 -17.954 18.929 1.00 89.56 141 ARG A CA 1
ATOM 1076 C C . ARG A 1 141 ? 0.295 -18.258 17.841 1.00 89.56 141 ARG A C 1
ATOM 1078 O O . ARG A 1 141 ? -0.376 -17.358 17.331 1.00 89.56 141 ARG A O 1
ATOM 1085 N N . GLU A 1 142 ? 0.166 -19.543 17.541 1.00 90.06 142 GLU A N 1
ATOM 1086 C CA . GLU A 1 142 ? -0.873 -20.050 16.659 1.00 90.06 142 GLU A CA 1
ATOM 1087 C C . GLU A 1 142 ? -2.255 -19.845 17.294 1.00 90.06 142 GLU A C 1
ATOM 1089 O O . GLU A 1 142 ? -2.481 -20.102 18.480 1.00 90.06 142 GLU A O 1
ATOM 1094 N N . MET A 1 143 ? -3.189 -19.366 16.484 1.00 88.88 143 MET A N 1
ATOM 1095 C CA . MET A 1 143 ? -4.588 -19.190 16.828 1.00 88.88 143 MET A CA 1
ATOM 1096 C C . MET A 1 143 ? -5.457 -19.862 15.775 1.00 88.88 143 MET A C 1
ATOM 1098 O O . MET A 1 143 ? -5.234 -19.761 14.568 1.00 88.88 143 MET A O 1
ATOM 1102 N N . ASN A 1 144 ? -6.491 -20.543 16.250 1.00 86.56 144 ASN A N 1
ATOM 1103 C CA . ASN A 1 144 ? -7.473 -21.166 15.386 1.00 86.56 144 ASN A CA 1
ATOM 1104 C C . ASN A 1 144 ? -8.565 -20.140 15.055 1.00 86.56 144 ASN A C 1
ATOM 1106 O O . ASN A 1 144 ? -9.330 -19.737 15.934 1.00 86.56 144 ASN A O 1
ATOM 1110 N N . VAL A 1 145 ? -8.631 -19.716 13.794 1.00 83.25 145 VAL A N 1
ATOM 1111 C CA . VAL A 1 145 ? -9.538 -18.659 13.314 1.00 83.25 145 VAL A CA 1
ATOM 1112 C C . VAL A 1 145 ? -11.002 -19.078 13.459 1.00 83.25 145 VAL A C 1
ATOM 1114 O O . VAL A 1 145 ? -11.868 -18.236 13.684 1.00 83.25 145 VAL A O 1
ATOM 1117 N N . SER A 1 146 ? -11.291 -20.381 13.386 1.00 78.69 146 SER A N 1
ATOM 1118 C CA . SER A 1 146 ? -12.642 -20.920 13.574 1.00 78.69 146 SER A CA 1
ATOM 1119 C C . SER A 1 146 ? -13.124 -20.814 15.023 1.00 78.69 146 SER A C 1
ATOM 1121 O O . SER A 1 146 ? -14.325 -20.697 15.250 1.00 78.69 146 SER A O 1
ATOM 1123 N N . LYS A 1 147 ? -12.203 -20.858 15.995 1.00 72.50 147 LYS A N 1
ATOM 1124 C CA . LYS A 1 147 ? -12.508 -20.745 17.433 1.00 72.50 147 LYS A CA 1
ATOM 1125 C C . LYS A 1 147 ? -12.362 -19.321 17.969 1.00 72.50 147 LYS A C 1
ATOM 1127 O O . LYS A 1 147 ? -12.877 -19.023 19.042 1.00 72.50 147 LYS A O 1
ATOM 1132 N N . ALA A 1 148 ? -11.634 -18.461 17.262 1.00 66.62 148 ALA A N 1
ATOM 1133 C CA . ALA A 1 148 ? -11.430 -17.082 17.668 1.00 66.62 148 ALA A CA 1
ATOM 1134 C C . ALA A 1 148 ? -12.723 -16.271 17.517 1.00 66.62 148 ALA A C 1
ATOM 1136 O O . ALA A 1 148 ? -13.440 -16.380 16.519 1.00 66.62 148 ALA A O 1
ATOM 1137 N N . GLN A 1 149 ? -13.013 -15.432 18.513 1.00 66.12 149 GLN A N 1
ATOM 1138 C CA . GLN A 1 149 ? -14.184 -14.568 18.482 1.00 66.12 149 GLN A CA 1
ATOM 1139 C C . GLN A 1 149 ? -14.006 -13.537 17.366 1.00 66.12 149 GLN A C 1
ATOM 1141 O O . GLN A 1 149 ? -13.093 -12.705 17.399 1.00 66.12 149 GLN A O 1
ATOM 1146 N N . ARG A 1 150 ? -14.873 -13.621 16.352 1.00 62.12 150 ARG A N 1
ATOM 1147 C CA . ARG A 1 150 ? -14.962 -12.603 15.308 1.00 62.12 150 ARG A CA 1
ATOM 1148 C C . ARG A 1 150 ? -15.439 -11.325 15.964 1.00 62.12 150 ARG A C 1
ATOM 1150 O O . ARG A 1 150 ? -16.553 -11.271 16.482 1.00 62.12 150 ARG A O 1
ATOM 1157 N N . VAL A 1 151 ? -14.593 -10.310 15.929 1.00 59.41 151 VAL A N 1
ATOM 1158 C CA . VAL A 1 151 ? -15.035 -8.962 16.235 1.00 59.41 151 VAL A CA 1
ATOM 1159 C C . VAL A 1 151 ? -15.594 -8.465 14.914 1.00 59.41 151 VAL A C 1
ATOM 1161 O O . VAL A 1 151 ? -14.851 -8.102 14.005 1.00 59.41 151 VAL A O 1
ATOM 1164 N N . VAL A 1 152 ? -16.920 -8.555 14.760 1.00 53.56 152 VAL A N 1
ATOM 1165 C CA . VAL A 1 152 ? -17.609 -7.715 13.773 1.00 53.56 152 VAL A CA 1
ATOM 1166 C C . VAL A 1 152 ? -17.096 -6.312 14.048 1.00 53.56 152 VAL A C 1
ATOM 1168 O O . VAL A 1 152 ? -17.049 -5.940 15.219 1.00 53.56 152 VAL A O 1
ATOM 1171 N N . ALA A 1 153 ? -16.625 -5.604 13.023 1.00 49.41 153 ALA A N 1
ATOM 1172 C CA . ALA A 1 153 ? -16.185 -4.225 13.149 1.00 49.41 153 ALA A CA 1
ATOM 1173 C C . ALA A 1 153 ? -17.366 -3.392 13.672 1.00 49.41 153 ALA A C 1
ATOM 1175 O O . ALA A 1 153 ? -18.150 -2.841 12.910 1.00 49.41 153 ALA A O 1
ATOM 1176 N N . VAL A 1 154 ? -17.551 -3.398 14.990 1.00 51.75 154 VAL A N 1
ATOM 1177 C CA . VAL A 1 154 ? -18.360 -2.437 15.709 1.00 51.75 154 VAL A CA 1
ATOM 1178 C C . VAL A 1 154 ? -17.543 -1.181 15.559 1.00 51.75 154 VAL A C 1
ATOM 1180 O O . VAL A 1 154 ? -16.446 -1.095 16.102 1.00 51.75 154 VAL A O 1
ATOM 1183 N N . ASP A 1 155 ? -18.032 -0.302 14.701 1.00 52.94 155 ASP A N 1
ATOM 1184 C CA . ASP A 1 155 ? -17.424 0.971 14.374 1.00 52.94 155 ASP A CA 1
ATOM 1185 C C . ASP A 1 155 ? -17.085 1.704 15.683 1.00 52.94 155 ASP A C 1
ATOM 1187 O O . ASP A 1 155 ? -17.956 2.260 16.351 1.00 52.94 155 ASP A O 1
ATOM 1191 N N . GLU A 1 156 ? -15.823 1.630 16.122 1.00 55.44 156 GLU A N 1
ATOM 1192 C CA . GLU A 1 156 ? -15.367 2.256 17.372 1.00 55.44 156 GLU A CA 1
ATOM 1193 C C . GLU A 1 156 ? -15.496 3.789 17.307 1.00 55.44 156 GLU A C 1
ATOM 1195 O O . GLU A 1 156 ? -15.459 4.462 18.342 1.00 55.44 156 GLU A O 1
ATOM 1200 N N . ASN A 1 157 ? -15.711 4.323 16.099 1.00 57.97 157 ASN A N 1
ATOM 1201 C CA . ASN A 1 157 ? -15.980 5.724 15.814 1.00 57.97 157 ASN A CA 1
ATOM 1202 C C . ASN A 1 157 ? -17.470 6.052 15.664 1.00 57.97 157 ASN A C 1
ATOM 1204 O O . ASN A 1 157 ? -17.790 7.211 15.394 1.00 57.97 157 ASN A O 1
ATOM 1208 N N . ALA A 1 158 ? -18.385 5.094 15.856 1.00 67.88 158 ALA A N 1
ATOM 1209 C CA . ALA A 1 158 ? -19.803 5.420 15.886 1.00 67.88 158 ALA A CA 1
ATOM 1210 C C . ALA A 1 158 ? -20.050 6.482 16.975 1.00 67.88 158 ALA A C 1
ATOM 1212 O O . ALA A 1 158 ? -19.528 6.356 18.090 1.00 67.88 158 ALA A O 1
ATOM 1213 N N . PRO A 1 159 ? -20.805 7.549 16.684 1.00 77.12 159 PRO A N 1
ATOM 1214 C CA . PRO A 1 159 ? -21.081 8.586 17.664 1.00 77.12 159 PRO A CA 1
ATOM 1215 C C . PRO A 1 159 ? -21.930 8.018 18.805 1.00 77.12 159 PRO A C 1
ATOM 1217 O O . PRO A 1 159 ? -22.962 7.385 18.575 1.00 77.12 159 PRO A O 1
ATOM 1220 N N . HIS A 1 160 ? -21.489 8.237 20.041 1.00 84.25 160 HIS A N 1
ATOM 1221 C CA . HIS A 1 160 ? -22.230 7.878 21.247 1.00 84.25 160 HIS A CA 1
ATOM 1222 C C . HIS A 1 160 ? -22.698 9.147 21.963 1.00 84.25 160 HIS A C 1
ATOM 1224 O O . HIS A 1 160 ? -22.092 10.216 21.841 1.00 84.25 160 HIS A O 1
ATOM 1230 N N . GLU A 1 161 ? -23.770 9.012 22.727 1.00 90.25 161 GLU A N 1
ATOM 1231 C CA . GLU A 1 161 ? -24.237 10.005 23.683 1.00 90.25 161 GLU A CA 1
ATOM 1232 C C . GLU A 1 161 ? -24.134 9.454 25.110 1.00 90.25 161 GLU A C 1
ATOM 1234 O O . GLU A 1 161 ? -24.260 8.247 25.348 1.00 90.25 161 GLU A O 1
ATOM 1239 N N . LEU A 1 162 ? -23.867 10.345 26.061 1.00 90.00 162 LEU A N 1
ATOM 1240 C CA . LEU A 1 162 ? -23.818 10.029 27.485 1.00 90.00 162 LEU A CA 1
ATOM 1241 C C . LEU A 1 162 ? -25.018 10.674 28.175 1.00 90.00 162 LEU A C 1
ATOM 1243 O O . LEU A 1 162 ? -25.105 11.903 28.250 1.00 90.00 162 LEU A O 1
ATOM 1247 N N . VAL A 1 163 ? -25.910 9.842 28.702 1.00 91.50 163 VAL A N 1
ATOM 1248 C CA . VAL A 1 163 ? -27.128 10.263 29.398 1.00 91.50 163 VAL A CA 1
ATOM 1249 C C . VAL A 1 163 ? -26.953 10.053 30.894 1.00 91.50 163 VAL A C 1
ATOM 1251 O O . VAL A 1 163 ? -26.588 8.970 31.359 1.00 91.50 163 VAL A O 1
ATOM 1254 N N . LEU A 1 164 ? -27.222 11.099 31.664 1.00 91.38 164 LEU A N 1
ATOM 1255 C CA . LEU A 1 164 ? -27.294 11.044 33.114 1.00 91.38 164 LEU A CA 1
ATOM 1256 C C . LEU A 1 164 ? -28.730 10.698 33.508 1.00 91.38 164 LEU A C 1
ATOM 1258 O O . LEU A 1 164 ? -29.645 11.492 33.295 1.00 91.38 164 LEU A O 1
ATOM 1262 N N . THR A 1 165 ? -28.931 9.505 34.063 1.00 91.12 165 THR A N 1
ATOM 1263 C CA . THR A 1 165 ? -30.262 8.991 34.424 1.00 91.12 165 THR A CA 1
ATOM 1264 C C . THR A 1 165 ? -30.579 9.173 35.902 1.00 91.12 165 THR A C 1
ATOM 1266 O O . THR A 1 165 ? -31.748 9.233 36.274 1.00 91.12 165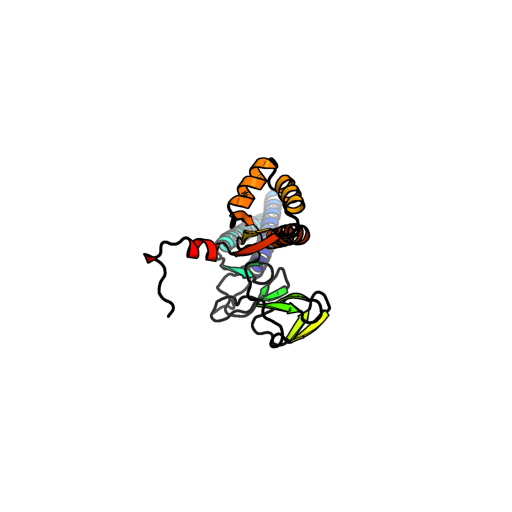 THR A O 1
ATOM 1269 N N . GLY A 1 166 ? -29.561 9.299 36.755 1.00 88.88 166 GLY A N 1
ATOM 1270 C CA . GLY A 1 166 ? -29.762 9.465 38.189 1.00 88.88 166 GLY A CA 1
ATOM 1271 C C . GLY A 1 166 ? -28.526 9.953 38.933 1.00 88.88 166 GLY A C 1
ATOM 1272 O O . GLY A 1 166 ? -27.397 9.865 38.450 1.00 88.88 166 GLY A O 1
ATOM 1273 N N . VAL A 1 167 ? -28.746 10.434 40.154 1.00 88.56 167 VAL A N 1
ATOM 1274 C CA . VAL A 1 167 ? -27.692 10.839 41.092 1.00 88.56 167 VAL A CA 1
ATOM 1275 C C . VAL A 1 167 ? -27.818 9.990 42.351 1.00 88.56 167 VAL A C 1
ATOM 1277 O O . VAL A 1 167 ? -28.911 9.824 42.888 1.00 88.56 167 VAL A O 1
ATOM 1280 N N . GLY A 1 168 ? -26.709 9.408 42.804 1.00 83.50 168 GLY A N 1
ATOM 1281 C CA . GLY A 1 168 ? -26.668 8.570 43.998 1.00 83.50 168 GLY A CA 1
ATOM 1282 C C . GLY A 1 168 ? -26.615 9.368 45.302 1.00 83.50 168 GLY A C 1
ATOM 1283 O O . GLY A 1 168 ? -26.990 10.534 45.382 1.00 83.50 168 GLY A O 1
ATOM 1284 N N . ARG A 1 169 ? -26.121 8.722 46.364 1.00 81.31 169 ARG A N 1
ATOM 1285 C CA . ARG A 1 169 ? -26.208 9.220 47.754 1.00 81.31 169 ARG A CA 1
ATOM 1286 C C . ARG A 1 169 ? -25.406 10.501 48.044 1.00 81.31 169 ARG A C 1
ATOM 1288 O O . ARG A 1 169 ? -25.606 11.098 49.097 1.00 81.31 169 ARG A O 1
ATOM 1295 N N . HIS A 1 170 ? -24.510 10.920 47.148 1.00 86.75 170 HIS A N 1
ATOM 1296 C CA . HIS A 1 170 ? -23.608 12.061 47.351 1.00 86.75 170 HIS A CA 1
ATOM 1297 C C . HIS A 1 170 ? -23.655 13.058 46.177 1.00 86.75 170 HIS A C 1
ATOM 1299 O O . HIS A 1 170 ? -22.699 13.139 45.403 1.00 86.75 170 HIS A O 1
ATOM 1305 N N . PRO A 1 171 ? -24.733 13.855 46.045 1.00 86.75 171 PRO A N 1
ATOM 1306 C CA . PRO A 1 171 ? -24.914 14.767 44.913 1.00 86.75 171 PRO A CA 1
ATOM 1307 C C . PRO A 1 171 ? -23.833 15.853 44.830 1.00 86.75 171 PRO A C 1
ATOM 1309 O O . PRO A 1 171 ? -23.469 16.266 43.735 1.00 86.75 171 PRO A O 1
ATOM 1312 N N . ASP A 1 172 ? -23.255 16.281 45.957 1.00 90.12 172 ASP A N 1
ATOM 1313 C CA . ASP A 1 172 ? -22.224 17.328 45.968 1.00 90.12 172 ASP A CA 1
ATOM 1314 C C . ASP A 1 172 ? -20.943 16.939 45.216 1.00 90.12 172 ASP A C 1
ATOM 1316 O O . ASP A 1 172 ? -20.307 17.802 44.610 1.00 90.12 172 ASP A O 1
ATOM 1320 N N . ARG A 1 173 ? -20.572 15.649 45.209 1.00 90.19 173 ARG A N 1
ATOM 1321 C CA . ARG A 1 173 ? -19.408 15.171 44.442 1.00 90.19 173 ARG A CA 1
ATOM 1322 C C . ARG A 1 173 ? -19.682 15.188 42.944 1.00 90.19 173 ARG A C 1
ATOM 1324 O O . ARG A 1 173 ? -18.833 15.634 42.181 1.00 90.19 173 ARG A O 1
ATOM 1331 N N . VAL A 1 174 ? -20.877 14.760 42.542 1.00 90.00 174 VAL A N 1
ATOM 1332 C CA . VAL A 1 174 ? -21.313 14.784 41.139 1.00 90.00 174 VAL A CA 1
ATOM 1333 C C . VAL A 1 174 ? -21.374 16.223 40.624 1.00 90.00 174 VAL A C 1
ATOM 1335 O O . VAL A 1 174 ? -20.914 16.494 39.520 1.00 90.00 174 VAL A O 1
ATOM 1338 N N . ILE A 1 175 ? -21.856 17.161 41.446 1.00 92.00 175 ILE A N 1
ATOM 1339 C CA . ILE A 1 175 ? -21.913 18.585 41.097 1.00 92.00 175 ILE A CA 1
ATOM 1340 C C . ILE A 1 175 ? -20.513 19.162 40.852 1.00 92.00 175 ILE A C 1
ATOM 1342 O O . ILE A 1 175 ? -20.333 19.839 39.847 1.00 92.00 175 ILE A O 1
ATOM 1346 N N . MET A 1 176 ? -19.523 18.871 41.708 1.00 91.25 176 MET A N 1
ATOM 1347 C CA . MET A 1 176 ? -18.143 19.348 41.500 1.00 91.25 176 MET A CA 1
ATOM 1348 C C . MET A 1 176 ? -17.532 18.839 40.189 1.00 91.25 176 MET A C 1
ATOM 1350 O O . MET A 1 176 ? -16.848 19.592 39.500 1.00 91.25 176 MET A O 1
ATOM 1354 N N . ILE A 1 177 ? -17.769 17.569 39.841 1.00 90.38 177 ILE A N 1
ATOM 1355 C CA . ILE A 1 177 ? -17.254 16.993 38.591 1.00 90.38 177 ILE A CA 1
ATOM 1356 C C . ILE A 1 177 ? -17.974 17.592 37.378 1.00 90.38 177 ILE A C 1
ATOM 1358 O O . ILE A 1 177 ? -17.335 17.943 36.393 1.00 90.38 177 ILE A O 1
ATOM 1362 N N . LEU A 1 178 ? -19.295 17.758 37.440 1.00 90.25 178 LEU A N 1
ATOM 1363 C CA . LEU A 1 178 ? -20.050 18.372 36.345 1.00 90.25 178 LEU A CA 1
ATOM 1364 C C . LEU A 1 178 ? -19.701 19.855 36.155 1.00 90.25 178 LEU A C 1
ATOM 1366 O O . LEU A 1 178 ? -19.635 20.316 35.019 1.00 90.25 178 LEU A O 1
ATOM 1370 N N . GLU A 1 179 ? -19.437 20.586 37.237 1.00 92.12 179 GLU A N 1
ATOM 1371 C CA . GLU A 1 179 ? -18.961 21.974 37.204 1.00 92.12 179 GLU A CA 1
ATOM 1372 C C . GLU A 1 179 ? -17.622 22.084 36.465 1.00 92.12 179 GLU A C 1
ATOM 1374 O O . GLU A 1 179 ? -17.491 22.915 35.565 1.00 92.12 179 GLU A O 1
ATOM 1379 N N . SER A 1 180 ? -16.660 21.201 36.758 1.00 89.75 180 SER A N 1
ATOM 1380 C CA . SER A 1 180 ? -15.366 21.207 36.065 1.00 89.75 180 SER A CA 1
ATOM 1381 C C . SER A 1 180 ? -15.464 20.728 34.611 1.00 89.75 180 SER A C 1
ATOM 1383 O O . SER A 1 180 ? -14.818 21.301 33.735 1.00 89.75 180 SER A O 1
ATOM 1385 N N . MET A 1 181 ? -16.298 19.723 34.325 1.00 88.56 181 MET A N 1
ATOM 1386 C CA . MET A 1 181 ? -16.449 19.162 32.977 1.00 88.56 181 MET A CA 1
ATOM 1387 C C . MET A 1 181 ? -17.231 20.060 32.015 1.00 88.56 181 MET A C 1
ATOM 1389 O O . MET A 1 181 ? -16.864 20.159 30.844 1.00 88.56 181 MET A O 1
ATOM 1393 N N . LEU A 1 182 ? -18.320 20.680 32.479 1.00 88.69 182 LEU A N 1
ATOM 1394 C CA . LEU A 1 182 ? -19.203 21.511 31.651 1.00 88.69 182 LEU A CA 1
ATOM 1395 C C . LEU A 1 182 ? -18.869 23.002 31.751 1.00 88.69 182 LEU A C 1
ATOM 1397 O O . LEU A 1 182 ? -19.411 23.793 30.983 1.00 88.69 182 LEU A O 1
ATOM 1401 N N . SER A 1 183 ? -17.975 23.389 32.671 1.00 91.31 183 SER A N 1
ATOM 1402 C CA . SER A 1 183 ? -17.632 24.793 32.946 1.00 91.31 183 SER A CA 1
ATOM 1403 C C . SER A 1 183 ? -18.866 25.639 33.303 1.00 91.31 183 SER A C 1
ATOM 1405 O O . SER A 1 183 ? -18.972 26.806 32.927 1.00 91.31 183 SER A O 1
ATOM 1407 N N . LEU A 1 184 ? -19.818 25.027 34.015 1.00 91.19 184 LEU A N 1
ATOM 1408 C CA . LEU A 1 184 ? -21.075 25.633 34.455 1.00 91.19 184 LEU A CA 1
ATOM 1409 C C . LEU A 1 184 ? -21.010 26.022 35.930 1.00 91.19 184 LEU A C 1
ATOM 1411 O O . LEU A 1 184 ? -20.370 25.349 36.729 1.00 91.19 184 LEU A O 1
ATOM 1415 N N . ASN A 1 185 ? -21.743 27.067 36.312 1.00 92.19 185 ASN A N 1
ATOM 1416 C CA . ASN A 1 185 ? -21.855 27.472 37.708 1.00 92.19 185 ASN A CA 1
ATOM 1417 C C . ASN A 1 185 ? -22.627 26.414 38.519 1.00 92.19 185 ASN A C 1
ATOM 1419 O O . ASN A 1 185 ? -23.607 25.836 38.039 1.00 92.19 185 ASN A O 1
ATOM 1423 N N . ARG A 1 186 ? -22.249 26.209 39.786 1.00 89.75 186 ARG A N 1
ATOM 1424 C CA . ARG A 1 186 ? -22.875 25.249 40.711 1.00 89.75 186 ARG A CA 1
ATOM 1425 C C . ARG A 1 186 ? -24.407 25.332 40.751 1.00 89.75 186 ARG A C 1
ATOM 1427 O O . ARG A 1 186 ? -25.074 24.309 40.905 1.00 89.75 186 ARG A O 1
ATOM 1434 N N . LEU A 1 187 ? -24.978 26.536 40.636 1.00 90.31 187 LEU A N 1
ATOM 1435 C CA . LEU A 1 187 ? -26.433 26.734 40.620 1.00 90.31 187 LEU A CA 1
ATOM 1436 C C . LEU A 1 187 ? -27.088 26.158 39.355 1.00 90.31 187 LEU A C 1
ATOM 1438 O O . LEU A 1 187 ? -28.164 25.571 39.441 1.00 90.31 187 LEU A O 1
ATOM 1442 N N . ASP A 1 188 ? -26.438 26.296 38.202 1.00 89.62 188 ASP A N 1
ATOM 1443 C CA . ASP A 1 188 ? -26.954 25.806 36.924 1.00 89.62 188 ASP A CA 1
ATOM 1444 C C . ASP A 1 188 ? -26.848 24.283 36.849 1.00 89.62 188 ASP A C 1
ATOM 1446 O O . ASP A 1 188 ? -27.797 23.624 36.436 1.00 89.62 188 ASP A O 1
ATOM 1450 N N . VAL A 1 189 ? -25.764 23.704 37.379 1.00 89.88 189 VAL A N 1
ATOM 1451 C CA . VAL A 1 189 ? -25.630 22.244 37.511 1.00 89.88 189 VAL A CA 1
ATOM 1452 C C . VAL A 1 189 ? -26.737 21.663 38.393 1.00 89.88 189 VAL A C 1
ATOM 1454 O O . VAL A 1 189 ? -27.315 20.638 38.046 1.00 89.88 189 VAL A O 1
ATOM 1457 N N . LYS A 1 190 ? -27.098 22.322 39.503 1.00 89.88 190 LYS A N 1
ATOM 1458 C CA . LYS A 1 190 ? -28.225 21.873 40.342 1.00 89.88 190 LYS A CA 1
ATOM 1459 C C . LYS A 1 190 ? -29.548 21.856 39.578 1.00 89.88 190 LYS A C 1
ATOM 1461 O O . LYS A 1 190 ? -30.264 20.867 39.670 1.00 89.88 190 LYS A O 1
ATOM 1466 N N . LYS A 1 191 ? -29.829 22.893 38.783 1.00 90.62 191 LYS A N 1
ATOM 1467 C CA . LYS A 1 191 ? -31.024 22.932 37.924 1.00 90.62 191 LYS A CA 1
ATOM 1468 C C . LYS A 1 191 ? -31.011 21.812 36.879 1.00 90.62 191 LYS A C 1
ATOM 1470 O O . LYS A 1 191 ? -32.045 21.205 36.638 1.00 90.62 191 LYS A O 1
ATOM 1475 N N . LEU A 1 192 ? -29.846 21.490 36.307 1.00 87.50 192 LEU A N 1
ATOM 1476 C CA . LEU A 1 192 ? -29.708 20.370 35.364 1.00 87.50 192 LEU A CA 1
ATOM 1477 C C . LEU A 1 192 ? -29.970 19.007 36.024 1.00 87.50 192 LEU A C 1
ATOM 1479 O O . LEU A 1 192 ? -30.545 18.119 35.397 1.00 87.50 192 LEU A O 1
ATOM 1483 N N . LEU A 1 193 ? -29.581 18.837 37.292 1.00 89.25 193 LEU A N 1
ATOM 1484 C CA . LEU A 1 193 ? -29.871 17.622 38.061 1.00 89.25 193 LEU A CA 1
ATOM 1485 C C . LEU A 1 193 ? -31.349 17.498 38.465 1.00 89.25 193 LEU A C 1
ATOM 1487 O O . LEU A 1 193 ? -31.801 16.397 38.761 1.00 89.25 193 LEU A O 1
ATOM 1491 N N . GLU A 1 194 ? -32.114 18.589 38.474 1.00 88.88 194 GLU A N 1
ATOM 1492 C CA . GLU A 1 194 ? -33.566 18.541 38.700 1.00 88.88 194 GLU A CA 1
ATOM 1493 C C . GLU A 1 194 ? -34.326 18.066 37.450 1.00 88.88 194 GLU A C 1
ATOM 1495 O O . GLU A 1 194 ? -35.425 17.527 37.566 1.00 88.88 194 GLU A O 1
ATOM 1500 N N . THR A 1 195 ? -33.726 18.200 36.262 1.00 89.81 195 THR A N 1
ATOM 1501 C CA . THR A 1 195 ? -34.305 17.803 34.966 1.00 89.81 195 THR A CA 1
ATOM 1502 C C . THR A 1 195 ? -33.880 16.406 34.497 1.00 89.81 195 THR A C 1
ATOM 1504 O O . THR A 1 195 ? -33.849 16.142 33.299 1.00 89.81 195 THR A O 1
ATOM 1507 N N . LEU A 1 196 ? -33.511 15.506 35.412 1.00 86.81 196 LEU A N 1
ATOM 1508 C CA . LEU A 1 196 ? -33.126 14.134 35.055 1.00 86.81 196 LEU A CA 1
ATOM 1509 C C . LEU A 1 196 ? -34.312 13.369 34.433 1.00 86.81 196 LEU A C 1
ATOM 1511 O O . LEU A 1 196 ? -35.425 13.469 34.955 1.00 86.81 196 LEU A O 1
ATOM 1515 N N . PRO A 1 197 ? -34.093 12.542 33.389 1.00 87.12 197 PRO A N 1
ATOM 1516 C CA . PRO A 1 197 ? -32.819 12.235 32.720 1.00 87.12 197 PRO A CA 1
ATOM 1517 C C . PRO A 1 197 ? -32.370 13.309 31.706 1.00 87.12 197 PRO A C 1
ATOM 1519 O O . PRO A 1 197 ? -33.193 13.863 30.985 1.00 87.12 197 PRO A O 1
ATOM 1522 N N . ILE A 1 198 ? -31.055 13.561 31.603 1.00 90.12 198 ILE A N 1
ATOM 1523 C CA . ILE A 1 198 ? -30.479 14.577 30.696 1.00 90.12 198 ILE A CA 1
ATOM 1524 C C . ILE A 1 198 ? -29.269 14.057 29.907 1.00 90.12 198 ILE A C 1
ATOM 1526 O O . ILE A 1 198 ? -28.430 13.328 30.437 1.00 90.12 198 ILE A O 1
ATOM 1530 N N . VAL A 1 199 ? -29.151 14.461 28.639 1.00 89.12 199 VAL A N 1
ATOM 1531 C CA . VAL A 1 199 ? -27.987 14.176 27.785 1.00 89.12 199 VAL A CA 1
ATOM 1532 C C . VAL A 1 199 ? -26.870 15.173 28.105 1.00 89.12 199 VAL A C 1
ATOM 1534 O O . VAL A 1 199 ? -27.041 16.377 27.927 1.00 89.12 199 VAL A O 1
ATOM 1537 N N . LEU A 1 200 ? -25.721 14.686 28.581 1.00 89.25 200 LEU A N 1
ATOM 1538 C CA . LEU A 1 200 ? -24.576 15.535 28.939 1.00 89.25 200 LEU A CA 1
ATOM 1539 C C . LEU A 1 200 ? -23.681 15.833 27.735 1.00 89.25 200 LEU A C 1
ATOM 1541 O O . LEU A 1 200 ? -23.228 16.958 27.547 1.00 89.25 200 LEU A O 1
ATOM 1545 N N . PHE A 1 201 ? -23.418 14.809 26.923 1.00 88.75 201 PHE A N 1
ATOM 1546 C CA . PHE A 1 201 ? -22.548 14.902 25.757 1.00 88.75 201 PHE A CA 1
ATOM 1547 C C . PHE A 1 201 ? -23.149 14.112 24.603 1.00 88.75 201 PHE A C 1
ATOM 1549 O O . PHE A 1 201 ? -23.547 12.962 24.783 1.00 88.75 201 PHE A O 1
ATOM 1556 N N . THR A 1 202 ? -23.155 14.710 23.416 1.00 88.50 202 THR A N 1
ATOM 1557 C CA . THR A 1 202 ? -23.540 14.068 22.155 1.00 88.50 202 THR A CA 1
ATOM 1558 C C . THR A 1 202 ? -22.329 13.951 21.238 1.00 88.50 202 THR A C 1
ATOM 1560 O O . THR A 1 202 ? -21.359 14.702 21.369 1.00 88.50 202 THR A O 1
ATOM 1563 N N . ASN A 1 203 ? -22.382 13.005 20.296 1.00 85.62 203 ASN A N 1
ATOM 1564 C CA . ASN A 1 203 ? -21.359 12.830 19.261 1.00 85.62 203 ASN A CA 1
ATOM 1565 C C . ASN A 1 203 ? -19.933 12.639 19.823 1.00 85.62 203 ASN A C 1
ATOM 1567 O O . ASN A 1 203 ? -18.957 13.184 19.304 1.00 85.62 203 ASN A O 1
ATOM 1571 N N . ILE A 1 204 ? -19.805 11.882 20.916 1.00 87.38 204 ILE A N 1
ATOM 1572 C CA . ILE A 1 204 ? -18.507 11.555 21.512 1.00 87.38 204 ILE A CA 1
ATOM 1573 C C . ILE A 1 204 ? -18.070 10.140 21.138 1.00 87.38 204 ILE A C 1
ATOM 1575 O O . ILE A 1 204 ? -18.887 9.243 20.933 1.00 87.38 204 ILE A O 1
ATOM 1579 N N . THR A 1 205 ? -16.754 9.932 21.062 1.00 86.69 205 THR A N 1
ATOM 1580 C CA . THR A 1 205 ? -16.188 8.596 20.851 1.00 86.69 205 THR A CA 1
ATOM 1581 C C . THR A 1 205 ? -16.461 7.717 22.066 1.00 86.69 205 THR A C 1
ATOM 1583 O O . THR A 1 205 ? -16.467 8.192 23.208 1.00 86.69 205 THR A O 1
ATOM 1586 N N . LYS A 1 206 ? -16.625 6.410 21.838 1.00 85.62 206 LYS A N 1
ATOM 1587 C CA . LYS A 1 206 ? -16.912 5.439 22.902 1.00 85.62 206 LYS A CA 1
ATOM 1588 C C . LYS A 1 206 ? -15.907 5.515 24.053 1.00 85.62 206 LYS A C 1
ATOM 1590 O O . LYS A 1 206 ? -16.292 5.545 25.215 1.00 85.62 206 LYS A O 1
ATOM 1595 N N . ARG A 1 207 ? -14.618 5.643 23.726 1.00 84.88 207 ARG A N 1
ATOM 1596 C CA . ARG A 1 207 ? -13.541 5.760 24.718 1.00 84.88 207 ARG A CA 1
ATOM 1597 C C . ARG A 1 207 ? -13.713 6.984 25.620 1.00 84.88 207 ARG A C 1
ATOM 1599 O O . ARG A 1 207 ? -13.522 6.876 26.826 1.00 84.88 207 ARG A O 1
ATOM 1606 N N . LYS A 1 208 ? -14.081 8.141 25.055 1.00 86.81 208 LYS A N 1
ATOM 1607 C CA . LYS A 1 208 ? -14.330 9.354 25.846 1.00 86.81 208 LYS A CA 1
ATOM 1608 C C . LYS A 1 208 ? -15.578 9.189 26.716 1.00 86.81 208 LYS A C 1
ATOM 1610 O O . LYS A 1 208 ? -15.524 9.523 27.893 1.00 86.81 208 LYS A O 1
ATOM 1615 N N . ALA A 1 209 ? -16.649 8.608 26.168 1.00 90.19 209 ALA A N 1
ATOM 1616 C CA . ALA A 1 209 ? -17.879 8.322 26.909 1.00 90.19 209 ALA A CA 1
ATOM 1617 C C . ALA A 1 209 ? -17.630 7.401 28.113 1.00 90.19 209 ALA A C 1
ATOM 1619 O O . ALA A 1 209 ? -18.136 7.661 29.201 1.00 90.19 209 ALA A O 1
ATOM 1620 N N . GLU A 1 210 ? -16.817 6.357 27.937 1.00 91.25 210 GLU A N 1
ATOM 1621 C CA . GLU A 1 210 ? -16.457 5.417 29.001 1.00 91.25 210 GLU A CA 1
ATOM 1622 C C . GLU A 1 210 ? -15.592 6.060 30.090 1.00 91.25 210 GLU A C 1
ATOM 1624 O O . GLU A 1 210 ? -15.863 5.831 31.269 1.00 91.25 210 GLU A O 1
ATOM 1629 N N . MET A 1 211 ? -14.610 6.901 29.733 1.00 91.44 211 MET A N 1
ATOM 1630 C CA . MET A 1 211 ? -13.810 7.615 30.740 1.00 91.44 211 MET A CA 1
ATOM 1631 C C . MET A 1 211 ? -14.673 8.575 31.565 1.00 91.44 211 MET A C 1
ATOM 1633 O O . MET A 1 211 ? -14.639 8.535 32.791 1.00 91.44 211 MET A O 1
ATOM 1637 N N . THR A 1 212 ? -15.512 9.381 30.909 1.00 91.75 212 THR A N 1
ATOM 1638 C CA . THR A 1 212 ? -16.411 10.315 31.603 1.00 91.75 212 THR A CA 1
ATOM 1639 C C . THR A 1 212 ? -17.446 9.583 32.458 1.00 91.75 212 THR A C 1
ATOM 1641 O O . THR A 1 212 ? -17.730 9.992 33.583 1.00 91.75 212 THR A O 1
ATOM 1644 N N . ARG A 1 213 ? -17.984 8.460 31.967 1.00 93.19 213 ARG A N 1
ATOM 1645 C CA . ARG A 1 213 ? -18.858 7.578 32.748 1.00 93.19 213 ARG A CA 1
ATOM 1646 C C . ARG A 1 213 ? -18.164 7.074 34.006 1.00 93.19 213 ARG A C 1
ATOM 1648 O O . ARG A 1 213 ? -18.789 7.080 35.060 1.00 93.19 213 ARG A O 1
ATOM 1655 N N . PHE A 1 214 ? -16.915 6.631 33.900 1.00 92.69 214 PHE A N 1
ATOM 1656 C CA . PHE A 1 214 ? -16.164 6.115 35.040 1.00 92.69 214 PHE A CA 1
ATOM 1657 C C . PHE A 1 214 ? -16.011 7.177 36.137 1.00 92.69 214 PHE A C 1
ATOM 1659 O O . PHE A 1 214 ? -16.379 6.917 37.280 1.00 92.69 214 PHE A O 1
ATOM 1666 N N . GLU A 1 215 ? -15.590 8.390 35.772 1.00 91.81 215 GLU A N 1
ATOM 1667 C CA . GLU A 1 215 ? -15.439 9.511 36.713 1.00 91.81 215 GLU A CA 1
ATOM 1668 C C . GLU A 1 215 ? -16.772 9.888 37.389 1.00 91.81 215 GLU A C 1
ATOM 1670 O O . GLU A 1 215 ? -16.836 10.107 38.602 1.00 91.81 215 GLU A O 1
ATOM 1675 N N . LEU A 1 216 ? -17.871 9.902 36.628 1.00 91.31 216 LEU A N 1
ATOM 1676 C CA . LEU A 1 216 ? -19.204 10.192 37.163 1.00 91.31 216 LEU A CA 1
ATOM 1677 C C . LEU A 1 216 ? -19.722 9.073 38.079 1.00 91.31 216 LEU A C 1
ATOM 1679 O O . LEU A 1 216 ? -20.306 9.358 39.127 1.00 91.31 216 LEU A O 1
ATOM 1683 N N . VAL A 1 217 ? -19.498 7.806 37.723 1.00 92.19 217 VAL A N 1
ATOM 1684 C CA . VAL A 1 217 ? -19.886 6.646 38.544 1.00 92.19 217 VAL A CA 1
ATOM 1685 C C . VAL A 1 217 ? -19.082 6.600 39.845 1.00 92.19 217 VAL A C 1
ATOM 1687 O O . VAL A 1 217 ? -19.655 6.307 40.894 1.00 92.19 217 VAL A O 1
ATOM 1690 N N . GLU A 1 218 ? -17.796 6.956 39.817 1.00 91.25 218 GLU A N 1
ATOM 1691 C CA . GLU A 1 218 ? -16.955 7.066 41.016 1.00 91.25 218 GLU A CA 1
ATOM 1692 C C . GLU A 1 218 ? -17.464 8.153 41.980 1.00 91.25 218 GLU A C 1
ATOM 1694 O O . GLU A 1 218 ? -17.481 7.966 43.200 1.00 91.25 218 GLU A O 1
ATOM 1699 N N . ALA A 1 219 ? -17.989 9.259 41.443 1.00 88.31 219 ALA A N 1
ATOM 1700 C CA . ALA A 1 219 ? -18.689 10.272 42.233 1.00 88.31 219 ALA A CA 1
ATOM 1701 C C . ALA A 1 219 ? -20.096 9.855 42.698 1.00 88.31 219 ALA A C 1
ATOM 1703 O O . ALA A 1 219 ? -20.722 10.578 43.479 1.00 88.31 219 ALA A O 1
ATOM 1704 N N . GLY A 1 220 ? -20.579 8.685 42.275 1.00 88.00 220 GLY A N 1
ATOM 1705 C CA . GLY A 1 220 ? -21.866 8.122 42.667 1.00 88.00 220 GLY A CA 1
ATOM 1706 C C . GLY A 1 220 ? -23.027 8.484 41.743 1.00 88.00 220 GLY A C 1
ATOM 1707 O O . GLY A 1 220 ? -24.173 8.401 42.176 1.00 88.00 220 GLY A O 1
ATOM 1708 N N . ALA A 1 221 ? -22.778 8.902 40.502 1.00 91.25 221 ALA A N 1
ATOM 1709 C CA . ALA A 1 221 ? -23.822 9.128 39.504 1.00 91.25 221 ALA A CA 1
ATOM 1710 C C . ALA A 1 221 ? -24.225 7.836 38.770 1.00 91.25 221 ALA A C 1
ATOM 1712 O O . ALA A 1 221 ? -23.443 6.891 38.656 1.00 91.25 221 ALA A O 1
ATOM 1713 N N . ILE A 1 222 ? -25.440 7.814 38.220 1.00 90.69 222 ILE A N 1
ATOM 1714 C CA . ILE A 1 222 ? -25.945 6.735 37.364 1.00 90.69 222 ILE A CA 1
ATOM 1715 C C . ILE A 1 222 ? -26.002 7.269 35.932 1.00 90.69 222 ILE A C 1
ATOM 1717 O O . ILE A 1 222 ? -26.724 8.223 35.643 1.00 90.69 222 ILE A O 1
ATOM 1721 N N . THR A 1 223 ? -25.212 6.665 35.045 1.00 91.88 223 THR A N 1
ATOM 1722 C CA . THR A 1 223 ? -25.083 7.080 33.643 1.00 91.88 223 THR A CA 1
ATOM 1723 C C . THR A 1 223 ? -25.260 5.904 32.688 1.00 91.88 223 THR A C 1
ATOM 1725 O O . THR A 1 223 ? -24.843 4.769 32.964 1.00 91.88 223 THR A O 1
ATOM 1728 N N . GLU A 1 224 ? -25.856 6.205 31.540 1.00 90.44 224 GLU A N 1
ATOM 1729 C CA . GLU A 1 224 ? -26.101 5.289 30.432 1.00 90.44 224 GLU A CA 1
ATOM 1730 C C . GLU A 1 224 ? -25.407 5.821 29.168 1.00 90.44 224 GLU A C 1
ATOM 1732 O O . GLU A 1 224 ? -25.439 7.019 28.889 1.00 90.44 224 GLU A O 1
ATOM 1737 N N . ILE A 1 225 ? -24.744 4.937 28.417 1.00 89.25 225 ILE A N 1
ATOM 1738 C CA . ILE A 1 225 ? -24.144 5.269 27.118 1.00 89.25 225 ILE A CA 1
ATOM 1739 C C . ILE A 1 225 ? -25.081 4.722 26.049 1.00 89.25 225 ILE A C 1
ATOM 1741 O O . ILE A 1 225 ? -25.288 3.507 25.998 1.00 89.25 225 ILE A O 1
ATOM 1745 N N . ARG A 1 226 ? -25.609 5.595 25.191 1.00 85.75 226 ARG A N 1
ATOM 1746 C CA . ARG A 1 226 ? -26.468 5.203 24.067 1.00 85.75 226 ARG A CA 1
ATOM 1747 C C . ARG A 1 226 ? -25.752 5.481 22.742 1.00 85.75 226 ARG A C 1
ATOM 1749 O O . ARG A 1 226 ? -25.042 6.481 22.626 1.00 85.75 226 ARG A O 1
ATOM 1756 N N . PRO A 1 227 ? -25.863 4.607 21.731 1.00 81.31 227 PRO A N 1
ATOM 1757 C CA . PRO A 1 227 ? -25.399 4.928 20.387 1.00 81.31 227 PRO A CA 1
ATOM 1758 C C . PRO A 1 227 ? -26.366 5.929 19.736 1.00 81.31 227 PRO A C 1
ATOM 1760 O O . PRO A 1 227 ? -27.583 5.757 19.818 1.00 81.31 227 PRO A O 1
ATOM 1763 N N . LEU A 1 228 ? -25.845 6.943 19.035 1.00 72.00 228 LEU A N 1
ATOM 1764 C CA . LEU A 1 228 ? -26.660 8.020 18.445 1.00 72.00 228 LEU A CA 1
ATOM 1765 C C . LEU A 1 228 ? -27.734 7.491 17.469 1.00 72.00 228 LEU A C 1
ATOM 1767 O O . LEU A 1 228 ? -28.808 8.069 17.342 1.00 72.00 228 LEU A O 1
ATOM 1771 N N . ALA A 1 229 ? -27.467 6.354 16.817 1.00 63.38 229 ALA A N 1
ATOM 1772 C CA . ALA A 1 229 ? -28.416 5.688 15.924 1.00 63.38 229 ALA A CA 1
ATOM 1773 C C . ALA A 1 229 ? -29.691 5.193 16.641 1.00 63.38 229 ALA A C 1
ATOM 1775 O O . ALA A 1 229 ? -30.744 5.110 16.018 1.00 63.38 229 ALA A O 1
ATOM 1776 N N . GLN A 1 230 ? -29.613 4.871 17.938 1.00 59.25 230 GLN A N 1
ATOM 1777 C CA . GLN A 1 230 ? -30.779 4.486 18.743 1.00 59.25 230 GLN A CA 1
ATOM 1778 C C . GLN A 1 230 ? -31.506 5.711 19.311 1.00 59.25 230 GLN A C 1
ATOM 1780 O O . GLN A 1 230 ? -32.732 5.712 19.345 1.00 59.25 230 GLN A O 1
ATOM 1785 N N . ALA A 1 231 ? -30.776 6.774 19.664 1.00 57.06 231 ALA A N 1
ATOM 1786 C CA . ALA A 1 231 ? -31.353 8.031 20.148 1.00 57.06 231 ALA A CA 1
ATOM 1787 C C . ALA A 1 231 ? -32.280 8.688 19.106 1.00 57.06 231 ALA A C 1
ATOM 1789 O O . ALA A 1 231 ? -33.418 9.044 19.405 1.00 57.06 231 ALA A O 1
ATOM 1790 N N . GLN A 1 232 ? -31.841 8.731 17.841 1.00 58.00 232 GLN A N 1
ATOM 1791 C CA . GLN A 1 232 ? -32.641 9.263 16.727 1.00 58.00 232 GLN A CA 1
ATOM 1792 C C . GLN A 1 232 ? -33.871 8.401 16.391 1.00 58.00 232 GLN A C 1
ATOM 1794 O O . GLN A 1 232 ? -34.857 8.913 15.864 1.00 58.00 232 GLN A O 1
ATOM 1799 N N . ALA A 1 233 ? -33.833 7.097 16.688 1.00 56.41 233 ALA A N 1
ATOM 1800 C CA . ALA A 1 233 ? -34.970 6.198 16.493 1.00 56.41 233 ALA A CA 1
ATOM 1801 C C . ALA A 1 233 ? -36.029 6.341 17.605 1.00 56.41 233 ALA A C 1
ATOM 1803 O O . ALA A 1 233 ? -37.209 6.075 17.371 1.00 56.41 233 ALA A O 1
ATOM 1804 N N . GLU A 1 234 ? -35.624 6.768 18.804 1.00 56.56 234 GLU A N 1
ATOM 1805 C CA . GLU A 1 234 ? -36.516 6.963 19.951 1.00 56.56 234 GLU A CA 1
ATOM 1806 C C . GLU A 1 234 ? -37.236 8.327 19.899 1.00 56.56 234 GLU A C 1
ATOM 1808 O O . GLU A 1 234 ? -38.418 8.398 20.244 1.00 56.56 234 GLU A O 1
ATOM 1813 N N . GLU A 1 235 ? -36.578 9.364 19.359 1.00 54.62 235 GLU A N 1
ATOM 1814 C CA . GLU A 1 235 ? -37.166 10.685 19.052 1.00 54.62 235 GLU A CA 1
ATOM 1815 C C . GLU A 1 235 ? -38.043 10.709 17.784 1.00 54.62 235 GLU A C 1
ATOM 1817 O O . GLU A 1 235 ? -38.708 11.711 17.505 1.00 54.62 235 GLU A O 1
ATOM 1822 N N . ALA A 1 236 ? -38.090 9.619 17.011 1.00 46.78 236 ALA A N 1
ATOM 1823 C CA . ALA A 1 236 ? -38.987 9.529 15.866 1.00 46.78 236 ALA A CA 1
ATOM 1824 C C . ALA A 1 236 ? -40.457 9.517 16.345 1.00 46.78 236 ALA A C 1
ATOM 1826 O O . ALA A 1 236 ? -40.819 8.714 17.214 1.00 46.78 236 ALA A O 1
ATOM 1827 N N . PRO A 1 237 ? -41.327 10.385 15.794 1.00 50.09 237 PRO A N 1
ATOM 1828 C CA . PRO A 1 237 ? -42.719 10.468 16.213 1.00 50.09 237 PRO A CA 1
ATOM 1829 C C . PRO A 1 237 ? -43.440 9.133 15.980 1.00 50.09 237 PRO A C 1
ATOM 1831 O O . PRO A 1 237 ? -43.156 8.420 15.021 1.00 50.09 237 PRO A O 1
ATOM 1834 N N . ASP A 1 238 ? -44.383 8.803 16.866 1.00 54.06 238 ASP A N 1
ATOM 1835 C CA . ASP A 1 238 ? -44.970 7.461 17.054 1.00 54.06 238 ASP A CA 1
ATOM 1836 C C . ASP A 1 238 ? -45.553 6.815 15.777 1.00 54.06 238 ASP A C 1
ATOM 1838 O O . ASP A 1 238 ? -45.651 5.598 15.665 1.00 54.06 238 ASP A O 1
ATOM 1842 N N . TRP A 1 239 ? -45.871 7.623 14.763 1.00 62.72 239 TRP A N 1
ATOM 1843 C CA . TRP A 1 239 ? -46.351 7.176 13.453 1.00 62.72 239 TRP A CA 1
ATOM 1844 C C . TRP A 1 239 ? -45.264 6.588 12.530 1.00 62.72 239 TRP A C 1
ATOM 1846 O O . TRP A 1 239 ? -45.597 6.079 11.461 1.00 62.72 239 TRP A O 1
ATOM 1856 N N . LEU A 1 240 ? -43.983 6.648 12.914 1.00 53.09 240 LEU A N 1
ATOM 1857 C CA . LEU A 1 240 ? -42.832 6.153 12.138 1.00 53.09 240 LEU A CA 1
ATOM 1858 C C . LEU A 1 240 ? -42.239 4.841 12.684 1.00 53.09 240 LEU A C 1
ATOM 1860 O O . LEU A 1 240 ? -41.388 4.231 12.034 1.00 53.09 240 LEU A O 1
ATOM 1864 N N . LYS A 1 241 ? -42.688 4.380 13.857 1.00 48.38 241 LYS A N 1
ATOM 1865 C CA . LYS A 1 241 ? -42.251 3.113 14.456 1.00 48.38 241 LYS A CA 1
ATOM 1866 C C . LYS A 1 241 ? -43.003 1.962 13.782 1.00 48.38 241 LYS A C 1
ATOM 1868 O O . LYS A 1 241 ? -44.167 1.707 14.078 1.00 48.38 241 LYS A O 1
ATOM 1873 N N . LEU A 1 242 ? -42.354 1.280 12.837 1.00 54.69 242 LEU A N 1
ATOM 1874 C CA . LEU A 1 242 ? -42.893 0.048 12.250 1.00 54.69 242 LEU A CA 1
ATOM 1875 C C . LEU A 1 242 ? -43.032 -1.022 13.351 1.00 54.69 242 LEU A C 1
ATOM 1877 O O . LEU A 1 242 ? -42.112 -1.166 14.162 1.00 54.69 242 LEU A O 1
ATOM 1881 N N . PRO A 1 243 ? -44.151 -1.769 13.407 1.00 47.56 243 PRO A N 1
ATOM 1882 C CA . PRO A 1 243 ? -44.323 -2.825 14.397 1.00 47.56 243 PRO A CA 1
ATOM 1883 C C . PRO A 1 243 ? -43.239 -3.900 14.218 1.00 47.56 243 PRO A C 1
ATOM 1885 O O . PRO A 1 243 ? -42.844 -4.174 13.080 1.00 47.56 243 PRO A O 1
ATOM 1888 N N . PRO A 1 244 ? -42.753 -4.516 15.311 1.00 53.38 244 PRO A N 1
ATOM 1889 C CA . PRO A 1 244 ? -41.776 -5.591 15.215 1.00 53.38 244 PRO A CA 1
ATOM 1890 C C . PRO A 1 244 ? -42.388 -6.759 14.431 1.00 53.38 244 PRO A C 1
ATOM 1892 O O . PRO A 1 244 ? -43.436 -7.280 14.812 1.00 53.38 244 PRO A O 1
ATOM 1895 N N . THR A 1 245 ? -41.745 -7.125 13.321 1.00 45.62 245 THR A N 1
ATOM 1896 C CA . THR A 1 245 ? -41.998 -8.369 12.575 1.00 45.62 245 THR A CA 1
ATOM 1897 C C . THR A 1 245 ? -41.392 -9.561 13.288 1.00 45.62 245 THR A C 1
ATOM 1899 O O . THR A 1 245 ? -40.217 -9.424 13.706 1.00 45.62 245 THR A O 1
#

Sequence (245 aa):
MDEPTKRSNELEQAMSKILVVGGGGVLGLFLGWLVVKYGDWFQHIGWLLVIGGGAALLYAIYGYLQTRSIPSFPVTCPYCNQDTEFTAPPVRDFACDHCMKLVQIENGKVVDAKQIKCPNCGSMQRISARATTGICEECNREMNVSKAQRVVAVDENAPHELVLTGVGRHPDRVIMILESMLSLNRLDVKKLLETLPIVLFTNITKRKAEMTRFELVEAGAITEIRPLAQAQAEEAPDWLKLPPT

pLDDT: mean 84.13, std 11.94, range [45.62, 96.44]

Radius of gyration: 33.94 Å; chains: 1; bounding box: 83×49×94 Å

Secondary structure (DSSP, 8-state):
-----BHHHHHHHHHHHHHHHHHHHHHHHHHHHHHHHH-SS-HHHHHHHHHHHHHHHHHHHHHHHHHTT---EEEE-TTT--EEEESS---S-EE-TTT--EE-EETTEEPPPEEEE-TTT--EEEE-TT-SEEE-TTT--EEETTTS-B-----TTS-EEEEEEEE-S-HHHHHHHHHHHHT--HHHHHHHHHT-SEEEEEEE-HHHHHHHHHHHHHTTEEEEEEEHHHHHHHSS-GGG-PPP-

Foldseek 3Di:
DDAWDFLVVVVVVLVVVLCVLLVQLVVLLVVLVVCCVPPPPCNVVSVVSNVSSVVSNVVSVVSVVVSVPQDWDWDQALAPRDTTTISDQHPAWDQDPPPRDIFGDDPSDTDHWWWFQAPPPRDTDTHGPPDQWDADPPPRDIDGPVPTDTDPCPPLQQKKWKWFAAAADQVVLLLVLLCVVVVDDSVVSVVVRVPPGDTSDTRDGPVVNVVSCVSNVVSRTDMDMGGVVVVVVVPPPPVPDDPDD